Protein AF-0000000069816523 (afdb_homodimer)

Sequence (328 aa):
MASETALVRGKINAQPETFTKSKAETGHSSLFTITHCDVPNHMTTLRSTYSTYQLEPDVKFPKAIVANIVKEVVDGLLHGREYEPEFCRQASRRMTDVLKARVKSLQLKRYKIITQATLSSVSDPNFYSSSRCLWEPALDTCVSYDFCNGSIVATANVFGIYQSMASETALVRGKINAQPETFTKSKAETGHSSLFTITHCDVPNHMTTLRSTYSTYQLEPDVKFPKAIVANIVKEVVDGLLHGREYEPEFCRQASRRMTDVLKARVKSLQLKRYKIITQATLSSVSDPNFYSSSRCLWEPALDTCVSYDFCNGSIVATANVFGIYQS

Foldseek 3Di:
DPPPPPPPPPPPPPDPPPPPPDDCPVPVPPPPPPDDDDDQPCPPPVPPPPPPPPPDDPDADPQVVLLVVLVCLVCVQPPPDADDPVSQVVSQVVSQVSSVVVVVVVVDPQWDKGKGKDKDFPVDDDDDDDDDDDADPVRKDKHKDWDDDNTMTMIMIMIIGGHD/DPPPPPPPPPPPPPDPPPPPPPDCPVPVPPPPPPDDDDDQPCPVPVPPPPPPPPPDDPDADPQVVLLVVLVCLVCVQPPPDADDPVSQVVSQVVSQVSSVVVVVVVVDPQWDKGKGKDKDFPVDDDDDDDDDDDADPVRKDKHKDWDDDNTMTMIMIMIIGGHD

pLDDT: mean 72.96, std 30.43, range [21.56, 98.88]

Solvent-accessible surface area (backbone atoms only — not comparable to full-atom values): 19400 Å² total; per-residue (Å²): 137,83,82,78,78,77,77,78,76,75,75,75,78,72,74,79,74,79,76,74,80,73,81,76,76,72,70,80,67,70,56,67,42,76,51,73,64,46,64,51,71,82,71,72,66,74,73,70,74,71,73,68,81,70,79,66,74,92,69,73,76,62,58,69,62,51,44,50,50,52,46,52,53,52,46,69,72,47,64,94,50,70,67,39,71,70,57,42,47,50,47,18,45,50,51,14,51,49,50,46,51,57,54,55,71,67,64,62,77,52,45,32,38,39,24,32,21,38,32,28,36,51,90,55,67,44,56,26,41,21,33,27,34,41,44,52,70,92,60,30,47,74,45,72,48,78,44,72,52,98,31,30,31,36,42,37,37,38,34,37,42,58,43,106,138,82,81,78,78,77,77,79,75,76,76,78,74,73,73,80,74,77,77,74,81,71,81,73,76,68,70,77,68,70,55,68,42,75,51,70,64,45,64,52,72,82,70,72,66,73,71,70,73,71,72,69,80,70,78,65,73,91,69,73,79,62,57,69,62,51,46,51,50,51,47,52,55,52,47,71,73,44,63,95,52,68,67,39,71,69,57,42,46,50,47,20,47,49,51,14,52,50,51,45,52,58,54,55,72,66,65,61,78,52,47,34,38,40,22,33,22,38,31,28,36,50,89,56,67,45,55,28,41,21,34,27,34,41,44,52,71,92,60,30,48,75,45,72,47,78,44,74,54,96,32,32,31,35,41,37,38,38,35,37,41,59,43,104

InterPro domains:
  IPR005334 Dynein light chain Tctex-1-like [PF03645] (66-159)
  IPR005334 Dynein light chain Tctex-1-like [PTHR21255] (50-162)
  IPR038586 Tctex-1-like superfamily [G3DSA:3.30.1140.40] (65-162)

Secondary structure (DSSP, 8-state):
--------------------------------EEEEEE-----------------S-SS---HHHHHHHHHHHHHHHHTTPPP-HHHHHHHHHHHHHHHHHHHHTTT-TTEEEEEEEEEEESS---EEEEEEEES-TTT-EEEEEEEE-SSEEEEEEEEEEE--/--------------------------------EEEEEE-----------------S-SS---HHHHHHHHHHHHHHHHTTPPP-HHHHHHHHHHHHHHHHHHHHTTT-TTEEEEEEEEEEESS---EEEEEEEES-TTT-EEEEEEEE-SSEEEEEEEEEEE--

Radius of gyration: 25.45 Å; Cα contacts (8 Å, |Δi|>4): 502; chains: 2; bounding box: 84×70×82 Å

Structure (mmCIF, N/CA/C/O backbone):
data_AF-0000000069816523-model_v1
#
loop_
_entity.id
_entity.type
_entity.pdbx_description
1 polymer 'Tctex 1'
#
loop_
_atom_site.group_PDB
_atom_site.id
_atom_site.type_symbol
_atom_site.label_atom_id
_atom_site.label_alt_id
_atom_site.label_comp_id
_atom_site.label_asym_id
_atom_site.label_entity_id
_atom_site.label_seq_id
_atom_site.pdbx_PDB_ins_code
_atom_site.Cartn_x
_atom_site.Cartn_y
_atom_site.Cartn_z
_atom_site.occupancy
_atom_site.B_iso_or_equiv
_atom_site.aut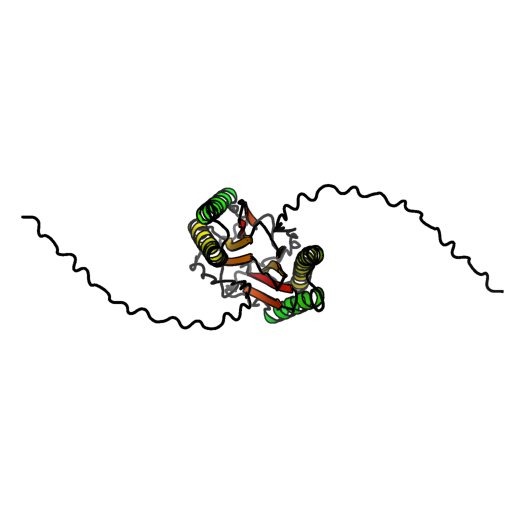h_seq_id
_atom_site.auth_comp_id
_atom_site.auth_asym_id
_atom_site.auth_atom_id
_atom_site.pdbx_PDB_model_num
ATOM 1 N N . MET A 1 1 ? -42.75 -19.609 42.812 1 23.05 1 MET A N 1
ATOM 2 C CA . MET A 1 1 ? -41.906 -19 43.812 1 23.05 1 MET A CA 1
ATOM 3 C C . MET A 1 1 ? -40.5 -18.812 43.312 1 23.05 1 MET A C 1
ATOM 5 O O . MET A 1 1 ? -39.719 -19.766 43.219 1 23.05 1 MET A O 1
ATOM 9 N N . ALA A 1 2 ? -40.344 -17.906 42.219 1 28.97 2 ALA A N 1
ATOM 10 C CA . ALA A 1 2 ? -39.312 -17.656 41.188 1 28.97 2 ALA A CA 1
ATOM 11 C C . ALA A 1 2 ? -38.031 -17.094 41.812 1 28.97 2 ALA A C 1
ATOM 13 O O . ALA A 1 2 ? -38.062 -16.141 42.594 1 28.97 2 ALA A O 1
ATOM 14 N N . SER A 1 3 ? -36.969 -17.953 42.156 1 25.25 3 SER A N 1
ATOM 15 C CA . SER A 1 3 ? -35.719 -17.797 42.906 1 25.25 3 SER A CA 1
ATOM 16 C C . SER A 1 3 ? -34.906 -16.594 42.438 1 25.25 3 SER A C 1
ATOM 18 O O . SER A 1 3 ? -34.656 -16.453 41.219 1 25.25 3 SER A O 1
ATOM 20 N N . GLU A 1 4 ? -34.906 -15.438 43.156 1 24.02 4 GLU A N 1
ATOM 21 C CA . GLU A 1 4 ? -34.344 -14.094 43 1 24.02 4 GLU A CA 1
ATOM 22 C C . GLU A 1 4 ? -32.844 -14.133 43.062 1 24.02 4 GLU A C 1
ATOM 24 O O . GLU A 1 4 ? -32.25 -14.469 44.094 1 24.02 4 GLU A O 1
ATOM 29 N N . THR A 1 5 ? -32.188 -14.773 41.969 1 24.48 5 THR A N 1
ATOM 30 C CA . THR A 1 5 ? -30.734 -14.93 41.938 1 24.48 5 THR A CA 1
ATOM 31 C C . THR A 1 5 ? -30.047 -13.594 42.156 1 24.48 5 THR A C 1
ATOM 33 O O . THR A 1 5 ? -30.25 -12.641 41.406 1 24.48 5 THR A O 1
ATOM 36 N N . ALA A 1 6 ? -29.781 -13.266 43.406 1 23.39 6 ALA A N 1
ATOM 37 C CA . ALA A 1 6 ? -29.109 -12.086 43.969 1 23.39 6 ALA A CA 1
ATOM 38 C C . ALA A 1 6 ? -27.781 -11.828 43.281 1 23.39 6 ALA A C 1
ATOM 40 O O . ALA A 1 6 ? -26.891 -12.688 43.281 1 23.39 6 ALA A O 1
ATOM 41 N N . LEU A 1 7 ? -27.719 -11.062 42.125 1 21.83 7 LEU A N 1
ATOM 42 C CA . LEU A 1 7 ? -26.609 -10.641 41.281 1 21.83 7 LEU A CA 1
ATOM 43 C C . LEU A 1 7 ? -25.578 -9.867 42.094 1 21.83 7 LEU A C 1
ATOM 45 O O . LEU A 1 7 ? -25.891 -8.82 42.656 1 21.83 7 LEU A O 1
ATOM 49 N N . VAL A 1 8 ? -24.797 -10.562 42.875 1 22.12 8 VAL A N 1
ATOM 50 C CA . VAL A 1 8 ? -23.719 -10.031 43.688 1 22.12 8 VAL A CA 1
ATOM 51 C C . VAL A 1 8 ? -22.875 -9.047 42.906 1 22.12 8 VAL A C 1
ATOM 53 O O . VAL A 1 8 ? -22.391 -9.367 41.812 1 22.12 8 VAL A O 1
ATOM 56 N N . ARG A 1 9 ? -23.125 -7.73 43 1 21.59 9 ARG A N 1
ATOM 57 C CA . ARG A 1 9 ? -22.547 -6.48 42.531 1 21.59 9 ARG A CA 1
ATOM 58 C C . ARG A 1 9 ? -21.125 -6.301 43.031 1 21.59 9 ARG A C 1
ATOM 60 O O . ARG A 1 9 ? -20.906 -5.957 44.188 1 21.59 9 ARG A O 1
ATOM 67 N N . GLY A 1 10 ? -20.266 -7.406 42.875 1 21.73 10 GLY A N 1
ATOM 68 C CA . GLY A 1 10 ? -18.922 -7.23 43.406 1 21.73 10 GLY A CA 1
ATOM 69 C C . GLY A 1 10 ? -18.281 -5.922 43 1 21.73 10 GLY A C 1
ATOM 70 O O . GLY A 1 10 ? -18.328 -5.551 41.812 1 21.73 10 GLY A O 1
ATOM 71 N N . LYS A 1 11 ? -18.328 -4.961 43.875 1 23.55 11 LYS A N 1
ATOM 72 C CA . LYS A 1 11 ? -17.75 -3.621 43.781 1 23.55 11 LYS A CA 1
ATOM 73 C C . LYS A 1 11 ? -16.25 -3.682 43.5 1 23.55 11 LYS A C 1
ATOM 75 O O . LYS A 1 11 ? -15.484 -4.227 44.312 1 23.55 11 LYS A O 1
ATOM 80 N N . ILE A 1 12 ? -15.828 -4.117 42.312 1 22.88 12 ILE A N 1
ATOM 81 C CA . ILE A 1 12 ? -14.398 -4.156 42.031 1 22.88 12 ILE A CA 1
ATOM 82 C C . ILE A 1 12 ? -13.781 -2.791 42.312 1 22.88 12 ILE A C 1
ATOM 84 O O . ILE A 1 12 ? -14.18 -1.784 41.719 1 22.88 12 ILE A O 1
ATOM 88 N N . ASN A 1 13 ? -13.406 -2.529 43.531 1 22.58 13 ASN A N 1
ATOM 89 C CA . ASN A 1 13 ? -12.672 -1.346 43.969 1 22.58 13 ASN A CA 1
ATOM 90 C C . ASN A 1 13 ? -11.406 -1.125 43.125 1 22.58 13 ASN A C 1
ATOM 92 O O . ASN A 1 13 ? -10.391 -1.771 43.375 1 22.58 13 ASN A O 1
ATOM 96 N N . ALA A 1 14 ? -11.438 -1.184 41.906 1 24.55 14 ALA A N 1
ATOM 97 C CA . ALA A 1 14 ? -10.188 -0.978 41.156 1 24.55 14 ALA A CA 1
ATOM 98 C C . ALA A 1 14 ? -9.547 0.356 41.531 1 24.55 14 ALA A C 1
ATOM 100 O O . ALA A 1 14 ? -10.203 1.399 41.5 1 24.55 14 ALA A O 1
ATOM 101 N N . GLN A 1 15 ? -8.68 0.318 42.406 1 23.31 15 GLN A N 1
ATOM 102 C CA . GLN A 1 15 ? -7.871 1.468 42.812 1 23.31 15 GLN A CA 1
ATOM 103 C C . GLN A 1 15 ? -7.305 2.189 41.594 1 23.31 15 GLN A C 1
ATOM 105 O O . GLN A 1 15 ? -6.934 1.552 40.594 1 23.31 15 GLN A O 1
ATOM 110 N N . PRO A 1 16 ? -7.512 3.504 41.438 1 24.94 16 PRO A N 1
ATOM 111 C CA . PRO A 1 16 ? -7.145 4.395 40.344 1 24.94 16 PRO A CA 1
ATOM 112 C C . PRO A 1 16 ? -5.633 4.492 40.125 1 24.94 16 PRO A C 1
ATOM 114 O O . PRO A 1 16 ? -4.902 4.852 41.062 1 24.94 16 PRO A O 1
ATOM 117 N N . GLU A 1 17 ? -5.008 3.42 39.625 1 25.03 17 GLU A N 1
ATOM 118 C CA . GLU A 1 17 ? -3.572 3.576 39.406 1 25.03 17 GLU A CA 1
ATOM 119 C C . GLU A 1 17 ? -3.252 4.922 38.75 1 25.03 17 GLU A C 1
ATOM 121 O O . GLU A 1 17 ? -3.951 5.359 37.844 1 25.03 17 GLU A O 1
ATOM 126 N N . THR A 1 18 ? -2.713 5.844 39.438 1 22.77 18 THR A N 1
ATOM 127 C CA . THR A 1 18 ? -2.184 7.156 39.094 1 22.77 18 THR A CA 1
ATOM 128 C C . THR A 1 18 ? -1.246 7.059 37.906 1 22.77 18 THR A C 1
ATOM 130 O O . THR A 1 18 ? -0.241 6.344 37.938 1 22.77 18 THR A O 1
ATOM 133 N N . PHE A 1 19 ? -1.731 6.98 36.688 1 21.98 19 PHE A N 1
ATOM 134 C CA . PHE A 1 19 ? -0.975 7.055 35.438 1 21.98 19 PHE A CA 1
ATOM 135 C C . PHE A 1 19 ? -0.094 8.297 35.406 1 21.98 19 PHE A C 1
ATOM 137 O O . PHE A 1 19 ? -0.594 9.422 35.5 1 21.98 19 PHE A O 1
ATOM 144 N N . THR A 1 20 ? 1.062 8.273 36.031 1 23.53 20 THR A N 1
ATOM 145 C CA . THR A 1 20 ? 2.053 9.344 35.969 1 23.53 20 THR A CA 1
ATOM 146 C C . THR A 1 20 ? 2.287 9.773 34.531 1 23.53 20 THR A C 1
ATOM 148 O O . THR A 1 20 ? 2.199 8.961 33.594 1 23.53 20 THR A O 1
ATOM 151 N N . LYS A 1 21 ? 2.178 11.062 34.156 1 25.61 21 LYS A N 1
ATOM 152 C CA . LYS A 1 21 ? 2.297 11.938 33 1 25.61 21 LYS A CA 1
ATOM 153 C C . LYS A 1 21 ? 3.645 11.742 32.312 1 25.61 21 LYS A C 1
ATOM 155 O O . LYS A 1 21 ? 4.672 12.219 32.812 1 25.61 21 LYS A O 1
ATOM 160 N N . SER A 1 22 ? 4.059 10.531 31.938 1 25.17 22 SER A N 1
ATOM 161 C CA . SER A 1 22 ? 5.332 10.602 31.234 1 25.17 22 SER A CA 1
ATOM 162 C C . SER A 1 22 ? 5.281 11.633 30.109 1 25.17 22 SER A C 1
ATOM 164 O O . SER A 1 22 ? 4.238 11.828 29.484 1 25.17 22 SER A O 1
ATOM 166 N N . LYS A 1 23 ? 6.156 12.641 30 1 28.91 23 LYS A N 1
ATOM 167 C CA . LYS A 1 23 ? 6.465 13.68 29.016 1 28.91 23 LYS A CA 1
ATOM 168 C C . LYS A 1 23 ? 6.41 13.133 27.594 1 28.91 23 LYS A C 1
ATOM 170 O O . LYS A 1 23 ? 7.059 12.133 27.281 1 28.91 23 LYS A O 1
ATOM 175 N N . ALA A 1 24 ? 5.352 13.453 26.812 1 29.38 24 ALA A N 1
ATOM 176 C CA . ALA A 1 24 ? 4.965 13.211 25.422 1 29.38 24 ALA A CA 1
ATOM 177 C C . ALA A 1 24 ? 6.109 13.547 24.469 1 29.38 24 ALA A C 1
ATOM 179 O O . ALA A 1 24 ? 6.434 14.719 24.266 1 29.38 24 ALA A O 1
ATOM 180 N N . GLU A 1 25 ? 7.262 12.961 24.594 1 30.98 25 GLU A N 1
ATOM 181 C CA . GLU A 1 25 ? 8.102 13.156 23.406 1 30.98 25 GLU A CA 1
ATOM 182 C C . GLU A 1 25 ? 7.324 12.867 22.125 1 30.98 25 GLU A C 1
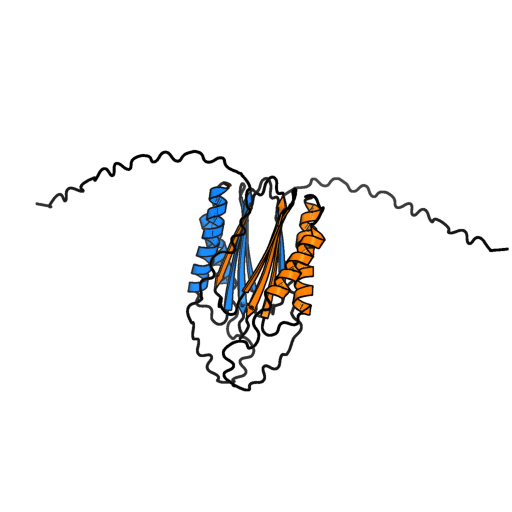ATOM 184 O O . GLU A 1 25 ? 6.789 11.773 21.953 1 30.98 25 GLU A O 1
ATOM 189 N N . THR A 1 26 ? 6.484 13.773 21.656 1 31.25 26 THR A N 1
ATOM 190 C CA . THR A 1 26 ? 5.543 13.922 20.547 1 31.25 26 THR A CA 1
ATOM 191 C C . THR A 1 26 ? 6.133 13.367 19.25 1 31.25 26 THR A C 1
ATOM 193 O O . THR A 1 26 ? 6.621 14.125 18.406 1 31.25 26 THR A O 1
ATOM 196 N N . GLY A 1 27 ? 7.305 12.797 19.281 1 30.39 27 GLY A N 1
ATOM 197 C CA . GLY A 1 27 ? 7.684 12.398 17.922 1 30.39 27 GLY A CA 1
ATOM 198 C C . GLY A 1 27 ? 6.629 11.562 17.234 1 30.39 27 GLY A C 1
ATOM 199 O O . GLY A 1 27 ? 6.254 10.492 17.719 1 30.39 27 GLY A O 1
ATOM 200 N N . HIS A 1 28 ? 5.551 12.203 16.656 1 32.56 28 HIS A N 1
ATOM 201 C CA . HIS A 1 28 ? 4.484 11.57 15.891 1 32.56 28 HIS A CA 1
ATOM 202 C C . HIS A 1 28 ? 5.047 10.539 14.914 1 32.56 28 HIS A C 1
ATOM 204 O O . HIS A 1 28 ? 5.73 10.898 13.953 1 32.56 28 HIS A O 1
ATOM 210 N N . SER A 1 29 ? 5.656 9.523 15.32 1 31.94 29 SER A N 1
ATOM 211 C CA . SER A 1 29 ? 6.062 8.383 14.5 1 31.94 29 SER A CA 1
ATOM 212 C C . SER A 1 29 ? 4.926 7.926 13.594 1 31.94 29 SER A C 1
ATOM 214 O O . SER A 1 29 ? 3.861 7.531 14.078 1 31.94 29 SER A O 1
ATOM 216 N N . SER A 1 30 ? 4.688 8.617 12.516 1 39.03 30 SER A N 1
ATOM 217 C CA . SER A 1 30 ? 3.809 8.109 11.469 1 39.03 30 SER A CA 1
ATOM 218 C C . SER A 1 30 ? 4.07 6.633 11.203 1 39.03 30 SER A C 1
ATOM 220 O O . SER A 1 30 ? 5.121 6.27 10.664 1 39.03 30 SER A O 1
ATOM 222 N N . LEU A 1 31 ? 3.783 5.855 12.23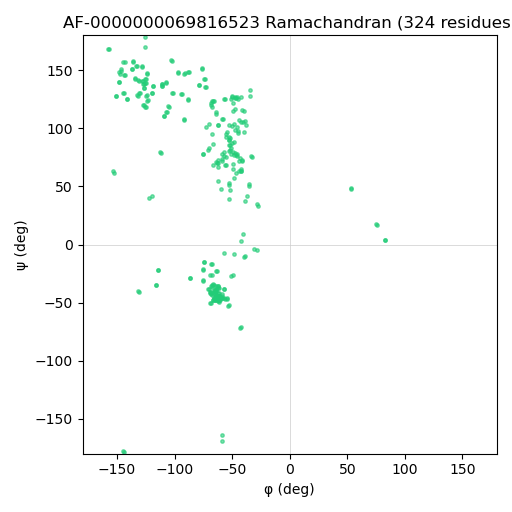4 1 37.88 31 LEU A N 1
ATOM 223 C CA . LEU A 1 31 ? 4.074 4.426 12.25 1 37.88 31 LEU A CA 1
ATOM 224 C C . LEU A 1 31 ? 3.375 3.715 11.094 1 37.88 31 LEU A C 1
ATOM 226 O O . LEU A 1 31 ? 2.145 3.715 11.016 1 37.88 31 LEU A O 1
ATOM 230 N N . PHE A 1 32 ? 3.846 3.932 9.961 1 44.84 32 PHE A N 1
ATOM 231 C CA . PHE A 1 32 ? 3.443 2.953 8.953 1 44.84 32 PHE A CA 1
ATOM 232 C C . PHE A 1 32 ? 3.572 1.536 9.5 1 44.84 32 PHE A C 1
ATOM 234 O O . PHE A 1 32 ? 4.656 1.1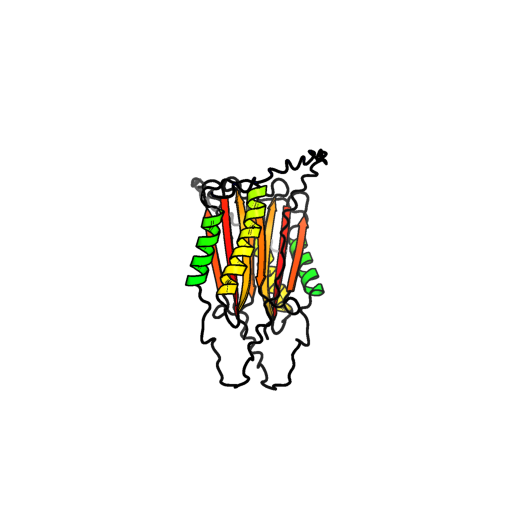17 9.906 1 44.84 32 PHE A O 1
ATOM 241 N N . THR A 1 33 ? 2.609 1.131 10.375 1 39.59 33 THR A N 1
ATOM 242 C CA . THR A 1 33 ? 2.684 -0.24 10.875 1 39.59 33 THR A CA 1
ATOM 243 C C . THR A 1 33 ? 2.326 -1.232 9.773 1 39.59 33 THR A C 1
ATOM 245 O O . THR A 1 33 ? 1.212 -1.208 9.242 1 39.59 33 THR A O 1
ATOM 248 N N . ILE A 1 34 ? 3.229 -1.479 9.023 1 41.44 34 ILE A N 1
ATOM 249 C CA . ILE A 1 34 ? 2.967 -2.652 8.195 1 41.44 34 ILE A CA 1
ATOM 250 C C . ILE A 1 34 ? 2.688 -3.861 9.086 1 41.44 34 ILE A C 1
ATOM 252 O O . ILE A 1 34 ? 3.561 -4.305 9.828 1 41.44 34 ILE A O 1
ATOM 256 N N . THR A 1 35 ? 1.487 -3.951 9.602 1 40.59 35 THR A N 1
ATOM 257 C CA . THR A 1 35 ? 1.077 -4.977 10.555 1 40.59 35 THR A CA 1
ATOM 258 C C . THR A 1 35 ? 1.253 -6.371 9.953 1 40.59 35 THR A C 1
ATOM 260 O O . THR A 1 35 ? 1.396 -6.516 8.742 1 40.59 35 THR A O 1
ATOM 263 N N . HIS A 1 36 ? 0.634 -7.391 10.766 1 39.06 36 HIS A N 1
ATOM 264 C CA . HIS A 1 36 ? 0.724 -8.836 10.93 1 39.06 36 HIS A CA 1
ATOM 265 C C . HIS A 1 36 ? 0.15 -9.57 9.727 1 39.06 36 HIS A C 1
ATOM 267 O O . HIS A 1 36 ? -0.963 -9.273 9.281 1 39.06 36 HIS A O 1
ATOM 273 N N . CYS A 1 37 ? 1.073 -10.047 8.961 1 42.34 37 CYS A N 1
ATOM 274 C CA . CYS A 1 37 ? 0.693 -10.961 7.895 1 42.34 37 CYS A CA 1
ATOM 275 C C . CYS A 1 37 ? 0.066 -12.227 8.469 1 42.34 37 CYS A C 1
ATOM 277 O O . CYS A 1 37 ? 0.626 -12.852 9.375 1 42.34 37 CYS A O 1
ATOM 279 N N . ASP A 1 38 ? -1.183 -12.391 8.438 1 43.66 38 ASP A N 1
ATOM 280 C CA . ASP A 1 38 ? -1.748 -13.695 8.758 1 43.66 38 ASP A CA 1
ATOM 281 C C . ASP A 1 38 ? -1.386 -14.727 7.688 1 43.66 38 ASP A C 1
ATOM 283 O O . ASP A 1 38 ? -1.386 -14.422 6.496 1 43.66 38 ASP A O 1
ATOM 287 N N . VAL A 1 39 ? -0.745 -15.797 8.203 1 42.97 39 VAL A N 1
ATOM 288 C CA . VAL A 1 39 ? -0.483 -16.922 7.309 1 42.97 39 VAL A CA 1
ATOM 289 C C . VAL A 1 39 ? -1.799 -17.453 6.742 1 42.97 39 VAL A C 1
ATOM 291 O O . VAL A 1 39 ? -2.74 -17.719 7.492 1 42.97 39 VAL A O 1
ATOM 294 N N . PRO A 1 40 ? -1.983 -17.188 5.508 1 41.75 40 PRO A N 1
ATOM 295 C CA . PRO A 1 40 ? -3.18 -17.859 5 1 41.75 40 PRO A CA 1
ATOM 296 C C . PRO A 1 40 ? -3.256 -19.328 5.426 1 41.75 40 PRO A C 1
ATOM 298 O O . PRO A 1 40 ? -2.223 -19.953 5.664 1 41.75 40 PRO A O 1
ATOM 301 N N . ASN A 1 41 ? -4.242 -19.844 6 1 35.84 41 ASN A N 1
ATOM 302 C CA . ASN A 1 41 ? -4.426 -21.281 6.148 1 35.84 41 ASN A CA 1
ATOM 303 C C . ASN A 1 41 ? -3.889 -22.031 4.938 1 35.84 41 ASN A C 1
ATOM 305 O O . ASN A 1 41 ? -3.852 -21.5 3.83 1 35.84 41 ASN A O 1
ATOM 309 N N . HIS A 1 42 ? -3.105 -23.109 5.152 1 37 42 HIS A N 1
ATOM 310 C CA . HIS A 1 42 ? -2.682 -24.078 4.145 1 37 42 HIS A CA 1
ATOM 311 C C . HIS A 1 42 ? -3.783 -24.312 3.117 1 37 42 HIS A C 1
ATOM 313 O O . HIS A 1 42 ? -4.73 -25.062 3.383 1 37 42 HIS A O 1
ATOM 319 N N . MET A 1 43 ? -4.305 -23.422 2.555 1 35.12 43 MET A N 1
ATOM 320 C CA . MET A 1 43 ? -5.113 -23.906 1.436 1 35.12 43 MET A CA 1
ATOM 321 C C . MET A 1 43 ? -4.328 -24.875 0.57 1 35.12 43 MET A C 1
ATOM 323 O O . MET A 1 43 ? -3.381 -24.484 -0.113 1 35.12 43 MET A O 1
ATOM 327 N N . THR A 1 44 ? -3.98 -25.953 1.054 1 33.78 44 THR A N 1
ATOM 328 C CA . THR A 1 44 ? -3.576 -27.094 0.238 1 33.78 44 THR A CA 1
ATOM 329 C C . THR A 1 44 ? -4.453 -27.203 -1.007 1 33.78 44 THR A C 1
ATOM 331 O O . THR A 1 44 ? -5.555 -27.766 -0.951 1 33.78 44 THR A O 1
ATOM 334 N N . THR A 1 45 ? -4.832 -26.172 -1.585 1 34.72 45 THR A N 1
ATOM 335 C CA . THR A 1 45 ? -5.43 -26.578 -2.854 1 34.72 45 THR A CA 1
ATOM 336 C C . THR A 1 45 ? -4.48 -27.484 -3.625 1 34.72 45 THR A C 1
ATOM 338 O O . THR A 1 45 ? -3.35 -27.109 -3.932 1 34.72 45 TH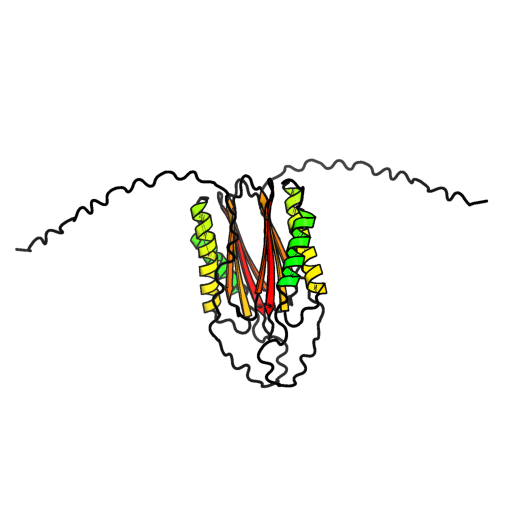R A O 1
ATOM 341 N N . LEU A 1 46 ? -4.566 -28.766 -3.467 1 32.34 46 LEU A N 1
ATOM 342 C CA . LEU A 1 46 ? -4.027 -29.766 -4.379 1 32.34 46 LEU A CA 1
ATOM 343 C C . LEU A 1 46 ? -4.086 -29.281 -5.82 1 32.34 46 LEU A C 1
ATOM 345 O O . LEU A 1 46 ? -5.164 -29 -6.344 1 32.34 46 LEU A O 1
ATOM 349 N N . ARG A 1 47 ? -3.188 -28.391 -6.117 1 35.56 47 ARG A N 1
ATOM 350 C CA . ARG A 1 47 ? -3.055 -28.219 -7.559 1 35.56 47 ARG A CA 1
ATOM 351 C C . ARG A 1 47 ? -3.107 -29.562 -8.281 1 35.56 47 ARG A C 1
ATOM 353 O O . ARG A 1 47 ? -2.232 -30.406 -8.094 1 35.56 47 ARG A O 1
ATOM 360 N N . SER A 1 48 ? -4.25 -30.203 -8.375 1 33.91 48 SER A N 1
ATOM 361 C CA . SER A 1 48 ? -4.301 -31.328 -9.289 1 33.91 48 SER A CA 1
ATOM 362 C C . SER A 1 48 ? -3.496 -31.062 -10.555 1 33.91 48 SER A C 1
ATOM 364 O O . SER A 1 48 ? -3.582 -29.969 -11.125 1 33.91 48 SER A O 1
ATOM 366 N N . THR A 1 49 ? -2.348 -31.594 -10.711 1 34.62 49 THR A N 1
ATOM 367 C CA . THR A 1 49 ? -1.429 -31.688 -11.836 1 34.62 49 THR A CA 1
ATOM 368 C C . THR A 1 49 ? -2.191 -31.906 -13.141 1 34.62 49 THR A C 1
ATOM 370 O O . THR A 1 49 ? -1.618 -32.375 -14.133 1 34.62 49 THR A O 1
ATOM 373 N N . TYR A 1 50 ? -3.527 -32.188 -13.195 1 34.12 50 TYR A N 1
ATOM 374 C CA . TYR A 1 50 ? -3.914 -32.438 -14.586 1 34.12 50 TYR A CA 1
ATOM 375 C C . TYR A 1 50 ? -3.504 -31.25 -15.469 1 34.12 50 TYR A C 1
ATOM 377 O O . TYR A 1 50 ? -3.779 -30.094 -15.148 1 34.12 50 TYR A O 1
ATOM 385 N N . SER A 1 51 ? -2.373 -31.281 -16.156 1 35.78 51 SER A N 1
ATOM 386 C CA . SER A 1 51 ? -1.79 -30.438 -17.203 1 35.78 51 SER A CA 1
ATOM 387 C C . SER A 1 51 ? -2.871 -29.812 -18.078 1 35.78 51 SER A C 1
ATOM 389 O O . SER A 1 51 ? -2.605 -29.422 -19.219 1 35.78 51 SER A O 1
ATOM 391 N N . THR A 1 52 ? -4.18 -30.125 -17.875 1 38 52 THR A N 1
ATOM 392 C CA . THR A 1 52 ? -4.941 -29.375 -18.859 1 38 52 THR A CA 1
ATOM 393 C C . THR A 1 52 ? -4.527 -27.906 -18.875 1 38 52 THR A C 1
ATOM 395 O O . THR A 1 52 ? -4.215 -27.344 -17.812 1 38 52 THR A O 1
ATOM 398 N N . TYR A 1 53 ? -3.936 -27.391 -19.969 1 37.22 53 TYR A N 1
ATOM 399 C CA . TYR A 1 53 ? -3.658 -26 -20.344 1 37.22 53 TYR A CA 1
ATOM 400 C C . TYR A 1 53 ? -4.66 -25.047 -19.703 1 37.22 53 TYR A C 1
ATOM 402 O O . TYR A 1 53 ? -5.742 -24.812 -20.25 1 37.22 53 TYR A O 1
ATOM 410 N N . GLN A 1 54 ? -5.172 -25.219 -18.594 1 42.03 54 GLN A N 1
ATOM 411 C CA . GLN A 1 54 ? -6.059 -24.156 -18.141 1 42.03 54 GLN A CA 1
ATOM 412 C C . GLN A 1 54 ? -5.301 -22.828 -17.984 1 42.03 54 GLN A C 1
ATOM 414 O O . GLN A 1 54 ? -4.539 -22.656 -17.031 1 42.03 54 GLN A O 1
ATOM 419 N N . LEU A 1 55 ? -4.812 -22.219 -19.094 1 46.56 55 LEU A N 1
ATOM 420 C CA . LEU A 1 55 ? -4.082 -20.969 -19.219 1 46.56 55 LEU A CA 1
ATOM 421 C C . LEU A 1 55 ? -4.684 -19.891 -18.328 1 46.56 55 LEU A C 1
ATOM 423 O O . LEU A 1 55 ? -3.957 -19.203 -17.609 1 46.56 55 LEU A O 1
ATOM 427 N N . GLU A 1 56 ? -5.938 -19.406 -18.734 1 52.34 56 GLU A N 1
ATOM 428 C CA . GLU A 1 56 ? -6.555 -18.25 -18.094 1 52.34 56 GLU A CA 1
ATOM 429 C C . GLU A 1 56 ? -7.398 -18.656 -16.891 1 52.34 56 GLU A C 1
ATOM 431 O O . GLU A 1 56 ? -7.977 -19.75 -16.875 1 52.34 56 GLU A O 1
ATOM 436 N N . PRO A 1 57 ? -7.098 -18.062 -15.719 1 56.19 57 PRO A N 1
ATOM 437 C CA . PRO A 1 57 ? -7.953 -18.359 -14.57 1 56.19 57 PRO A CA 1
ATOM 438 C C . PRO A 1 57 ? -9.438 -18.438 -14.938 1 56.19 57 PRO A C 1
ATOM 440 O O . PRO A 1 57 ? -9.906 -17.656 -15.766 1 56.19 57 PRO A O 1
ATOM 443 N N . ASP A 1 58 ? -10.156 -19.562 -14.844 1 61.09 58 ASP A N 1
ATOM 444 C CA . ASP A 1 58 ? -11.594 -19.688 -15.047 1 61.09 58 ASP A CA 1
ATOM 445 C C . ASP A 1 58 ? -12.359 -18.641 -14.25 1 61.09 58 ASP A C 1
ATOM 447 O O . ASP A 1 58 ? -13.414 -18.172 -14.68 1 61.09 58 ASP A O 1
ATOM 451 N N . VAL A 1 59 ? -11.766 -18.141 -13.102 1 68.75 59 VAL A N 1
ATOM 452 C CA . VAL A 1 59 ? -12.516 -17.172 -12.328 1 68.75 59 VAL A CA 1
ATOM 453 C C . VAL A 1 59 ? -11.664 -15.93 -12.086 1 68.75 59 VAL A C 1
ATOM 455 O O . VAL A 1 59 ? -10.531 -16.031 -11.609 1 68.75 59 VAL A O 1
ATOM 458 N N . LYS A 1 60 ? -12.195 -14.82 -12.578 1 86.38 60 LYS A N 1
ATOM 459 C CA . LYS A 1 60 ? -11.578 -13.508 -12.406 1 86.38 60 LYS A CA 1
ATOM 460 C C . LYS A 1 60 ? -11.812 -12.977 -10.992 1 86.38 60 LYS A C 1
ATOM 462 O O . LYS A 1 60 ? -12.742 -13.406 -10.305 1 86.38 60 LYS A O 1
ATOM 467 N N . PHE A 1 61 ? -10.945 -12.188 -10.531 1 94.94 61 PHE A N 1
ATOM 468 C CA . PHE A 1 61 ? -11.109 -11.523 -9.242 1 94.94 61 PHE A CA 1
ATOM 469 C C . PHE A 1 61 ? -12.477 -10.852 -9.148 1 94.94 61 PHE A C 1
ATOM 471 O O . PHE A 1 61 ? -12.891 -10.148 -10.07 1 94.94 61 PHE A O 1
ATOM 478 N N . PRO A 1 62 ? -13.25 -11.102 -8.133 1 96.94 62 PRO A N 1
ATOM 479 C CA . PRO A 1 62 ? -14.594 -10.523 -8.016 1 96.94 62 PRO A CA 1
ATOM 480 C C . PRO A 1 62 ? -14.578 -9.055 -7.617 1 96.94 62 PRO A C 1
ATOM 482 O O . PRO A 1 62 ? -14.961 -8.703 -6.5 1 96.94 62 PRO A O 1
ATOM 485 N N . LYS A 1 63 ? -14.312 -8.227 -8.508 1 97.25 63 LYS A N 1
ATOM 486 C CA . LYS A 1 63 ? -14.086 -6.801 -8.273 1 97.25 63 LYS A CA 1
ATOM 487 C C . LYS A 1 63 ? -15.32 -6.137 -7.668 1 97.25 63 LYS A C 1
ATOM 489 O O . LYS A 1 63 ? -15.211 -5.344 -6.73 1 97.25 63 LYS A O 1
ATOM 494 N N . ALA A 1 64 ? -16.453 -6.43 -8.219 1 97.44 64 ALA A N 1
ATOM 495 C CA . ALA A 1 64 ? -17.672 -5.777 -7.777 1 97.44 64 ALA A CA 1
ATOM 496 C C . ALA A 1 64 ? -17.984 -6.133 -6.328 1 97.44 64 ALA A C 1
ATOM 498 O O . ALA A 1 64 ? -18.375 -5.262 -5.539 1 97.44 64 ALA A O 1
ATOM 499 N N . ILE A 1 65 ? -17.844 -7.359 -5.996 1 98.31 65 ILE A N 1
ATOM 500 C CA . ILE A 1 65 ? -18.109 -7.812 -4.637 1 98.31 65 ILE A CA 1
ATOM 501 C C . ILE A 1 65 ? -17.125 -7.16 -3.672 1 98.31 65 ILE A C 1
ATOM 503 O O . ILE A 1 65 ? -17.531 -6.641 -2.625 1 98.31 65 ILE A O 1
ATOM 507 N N . VAL A 1 66 ? -15.867 -7.184 -4.016 1 98.62 66 VAL A N 1
ATOM 508 C CA . VAL A 1 66 ? -14.836 -6.609 -3.154 1 98.62 66 VAL A CA 1
ATOM 509 C C . VAL A 1 66 ? -15.047 -5.102 -3.029 1 98.62 66 VAL A C 1
ATOM 511 O O . VAL A 1 66 ? -14.875 -4.531 -1.951 1 98.62 66 VAL A O 1
ATOM 514 N N . ALA A 1 67 ? -15.5 -4.492 -4.125 1 98.69 67 ALA A N 1
ATOM 515 C CA . ALA A 1 67 ? -15.789 -3.062 -4.074 1 98.69 67 ALA A CA 1
ATOM 516 C C . ALA A 1 67 ? -16.891 -2.762 -3.061 1 98.69 67 ALA A C 1
ATOM 518 O O . ALA A 1 67 ? -16.797 -1.789 -2.309 1 98.69 67 ALA A O 1
ATOM 519 N N . ASN A 1 68 ? -17.859 -3.553 -3.049 1 98.81 68 ASN A N 1
ATOM 520 C CA . ASN A 1 68 ? -18.938 -3.379 -2.074 1 98.81 68 ASN A CA 1
ATOM 521 C C . ASN A 1 68 ? -18.438 -3.594 -0.648 1 98.81 68 ASN A C 1
ATOM 523 O O . ASN A 1 68 ? -18.828 -2.867 0.267 1 98.81 68 ASN A O 1
ATOM 527 N N . ILE A 1 69 ? -17.594 -4.57 -0.487 1 98.88 69 ILE A N 1
ATOM 528 C CA . ILE A 1 69 ? -17.031 -4.844 0.827 1 98.88 69 ILE A CA 1
ATOM 529 C C . ILE A 1 69 ? -16.234 -3.629 1.304 1 98.88 69 ILE A C 1
ATOM 531 O O . ILE A 1 69 ? -16.406 -3.164 2.432 1 98.88 69 ILE A O 1
ATOM 535 N N . VAL A 1 70 ? -15.383 -3.082 0.467 1 98.88 70 VAL A N 1
ATOM 536 C CA . VAL A 1 70 ? -14.531 -1.963 0.847 1 98.88 70 VAL A CA 1
ATOM 537 C C . VAL A 1 70 ? -15.391 -0.756 1.216 1 98.88 70 VAL A C 1
ATOM 539 O O . VAL A 1 70 ? -15.18 -0.132 2.258 1 98.88 70 VAL A O 1
ATOM 542 N N . LYS A 1 71 ? -16.375 -0.496 0.423 1 98.75 71 LYS A N 1
ATOM 543 C CA . LYS A 1 71 ? -17.266 0.633 0.671 1 98.75 71 LYS A CA 1
ATOM 544 C C . LYS A 1 71 ? -17.984 0.481 2.006 1 98.75 71 LYS A C 1
ATOM 546 O O . LYS A 1 71 ? -18.047 1.425 2.797 1 98.75 71 LYS A O 1
ATOM 551 N N . GLU A 1 72 ? -18.516 -0.681 2.225 1 98.81 72 GLU A N 1
ATOM 552 C CA . GLU A 1 72 ? -19.266 -0.941 3.453 1 98.81 72 GLU A CA 1
ATOM 553 C C . GLU A 1 72 ? -18.375 -0.78 4.68 1 98.81 72 GLU A C 1
ATOM 555 O O . GLU A 1 72 ? -18.781 -0.189 5.684 1 98.81 72 GLU A O 1
ATOM 560 N N . VAL A 1 73 ? -17.188 -1.304 4.621 1 98.88 73 VAL A N 1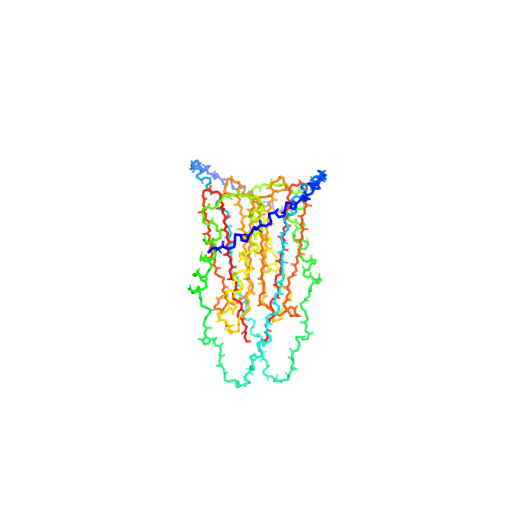
ATOM 561 C CA . VAL A 1 73 ? -16.266 -1.258 5.754 1 98.88 73 VAL A CA 1
ATOM 562 C C . VAL A 1 73 ? -15.859 0.187 6.031 1 98.88 73 VAL A C 1
ATOM 564 O O . VAL A 1 73 ? -15.906 0.642 7.176 1 98.88 73 VAL A O 1
ATOM 567 N N . VAL A 1 74 ? -15.508 0.927 5 1 98.81 74 VAL A N 1
ATOM 568 C CA . VAL A 1 74 ? -15.047 2.303 5.152 1 98.81 74 VAL A CA 1
ATOM 569 C C . VAL A 1 74 ? -16.188 3.178 5.66 1 98.81 74 VAL A C 1
ATOM 571 O O . VAL A 1 74 ? -16.047 3.896 6.652 1 98.81 74 VAL A O 1
ATOM 574 N N . ASP A 1 75 ? -17.344 3.07 5.059 1 98.56 75 ASP A N 1
ATOM 575 C CA . ASP A 1 75 ? -18.484 3.877 5.473 1 98.56 75 ASP A CA 1
ATOM 576 C C . ASP A 1 75 ? -18.906 3.533 6.895 1 98.56 75 ASP A C 1
ATOM 578 O O . ASP A 1 75 ? -19.25 4.422 7.68 1 98.56 75 ASP A O 1
ATOM 582 N N . GLY A 1 76 ? -18.875 2.303 7.172 1 98.5 76 GLY A N 1
ATOM 583 C CA . GLY A 1 76 ? -19.281 1.858 8.492 1 98.5 76 GLY A CA 1
ATOM 584 C C . GLY A 1 76 ? -18.406 2.408 9.602 1 98.5 76 GLY A C 1
ATOM 585 O O . GLY A 1 76 ? -18.891 2.723 10.695 1 98.5 76 GLY A O 1
ATOM 586 N N . LEU A 1 77 ? -17.156 2.537 9.352 1 98.44 77 LEU A N 1
ATOM 587 C CA . LEU A 1 77 ? -16.203 2.969 10.383 1 98.44 77 LEU A CA 1
ATOM 588 C C . LEU A 1 77 ? -16.141 4.492 10.445 1 98.44 77 LEU A C 1
ATOM 590 O O . LEU A 1 77 ? -15.922 5.059 11.523 1 98.44 77 LEU A O 1
ATOM 594 N N . LEU A 1 78 ? -16.391 5.207 9.328 1 98.31 78 LEU A N 1
ATOM 595 C CA . LEU A 1 78 ? -15.984 6.609 9.289 1 98.31 78 LEU A CA 1
ATOM 596 C C . LEU A 1 78 ? -17.203 7.523 9.203 1 98.31 78 LEU A C 1
ATOM 598 O O . LEU A 1 78 ? -17.109 8.719 9.477 1 98.31 78 LEU A O 1
ATOM 602 N N . HIS A 1 79 ? -18.359 7 8.734 1 96.62 79 HIS A N 1
ATOM 603 C CA . HIS A 1 79 ? -19.531 7.852 8.57 1 96.62 79 HIS A CA 1
ATOM 604 C C . HIS A 1 79 ? -19.922 8.523 9.883 1 96.62 79 HIS A C 1
ATOM 606 O O . HIS A 1 79 ? -20.016 7.859 10.922 1 96.62 79 HIS A O 1
ATOM 612 N N . GLY A 1 80 ? -20.031 9.852 9.898 1 95.88 80 GLY A N 1
ATOM 613 C CA . GLY A 1 80 ? -20.453 10.609 11.062 1 95.88 80 GLY A CA 1
ATOM 614 C C . GLY A 1 80 ? -19.344 10.875 12.055 1 95.88 80 GLY A C 1
ATOM 615 O O . GLY A 1 80 ? -19.578 11.406 13.141 1 95.88 80 GLY A O 1
ATOM 616 N N . ARG A 1 81 ? -18.141 10.438 11.648 1 97.06 81 ARG A N 1
ATOM 617 C CA . ARG A 1 81 ? -17.016 10.609 12.562 1 97.06 81 ARG A CA 1
ATOM 618 C C . ARG A 1 81 ? -16.219 11.867 12.219 1 97.06 81 ARG A C 1
ATOM 620 O O . ARG A 1 81 ? -16.172 12.281 11.055 1 97.06 81 ARG A O 1
ATOM 627 N N . GLU A 1 82 ? -15.688 12.438 13.281 1 96.69 82 GLU A N 1
ATOM 628 C CA . GLU A 1 82 ? -14.773 13.562 13.102 1 96.69 82 GLU A CA 1
ATOM 629 C C . GLU A 1 82 ? -13.32 13.125 13.273 1 96.69 82 GLU A C 1
ATOM 631 O O . GLU A 1 82 ? -13.031 12.172 13.992 1 96.69 82 GLU A O 1
ATOM 636 N N . TYR A 1 83 ? -12.547 13.961 12.68 1 95.25 83 TYR A N 1
ATOM 637 C CA . TYR A 1 83 ? -11.125 13.648 12.781 1 95.25 83 TYR A CA 1
ATOM 638 C C . TYR A 1 83 ? -10.641 13.766 14.219 1 95.25 83 TYR A C 1
ATOM 640 O O . TYR A 1 83 ? -10.82 14.805 14.859 1 95.25 83 TYR A O 1
ATOM 648 N N . GLU A 1 84 ? -10.148 12.781 14.625 1 95.12 84 GLU A N 1
ATOM 649 C CA . GLU A 1 84 ? -9.398 12.656 15.867 1 95.12 84 GLU A CA 1
ATOM 650 C C . GLU A 1 84 ? -8.203 11.719 15.703 1 95.12 84 GLU A C 1
ATOM 652 O O . GLU A 1 84 ? -8.367 10.57 15.289 1 95.12 84 GLU A O 1
ATOM 657 N N . PRO A 1 85 ? -7.062 12.211 16.031 1 92.75 85 PRO A N 1
ATOM 658 C CA . PRO A 1 85 ? -5.848 11.461 15.711 1 92.75 85 PRO A CA 1
ATOM 659 C C . PRO A 1 85 ? -5.891 10.023 16.234 1 92.75 85 PRO A C 1
ATOM 661 O O . PRO A 1 85 ? -5.633 9.078 15.484 1 92.75 85 PRO A O 1
ATOM 664 N N . GLU A 1 86 ? -6.152 9.812 17.438 1 94.56 86 GLU A N 1
ATOM 665 C CA . GLU A 1 86 ? -6.141 8.469 18.016 1 94.56 86 GLU A CA 1
ATOM 666 C C . GLU A 1 86 ? -7.238 7.602 17.406 1 94.56 86 GLU A C 1
ATOM 668 O O . GLU A 1 86 ? -7.035 6.41 17.156 1 94.56 86 GLU A O 1
ATOM 673 N N . PHE A 1 87 ? -8.383 8.242 17.188 1 96.75 87 PHE A N 1
ATOM 674 C CA . PHE A 1 87 ? -9.438 7.512 16.5 1 96.75 87 PHE A CA 1
ATOM 675 C C . PHE A 1 87 ? -8.984 7.082 15.109 1 96.75 87 PHE A C 1
ATOM 677 O O . PHE A 1 87 ? -9.148 5.922 14.734 1 96.75 87 PHE A O 1
ATOM 684 N N . CYS A 1 88 ? -8.383 7.969 14.375 1 95.5 88 CYS A N 1
ATOM 685 C CA . CYS A 1 88 ? -7.98 7.676 13 1 95.5 88 CYS A CA 1
ATOM 686 C C . CYS A 1 88 ? -6.875 6.625 12.969 1 95.5 88 CYS A C 1
ATOM 688 O O . CYS A 1 88 ? -6.84 5.785 12.07 1 95.5 88 CYS A O 1
ATOM 690 N N . ARG A 1 89 ? -6.055 6.668 13.938 1 94.81 89 ARG A N 1
ATOM 691 C CA . ARG A 1 89 ? -5.016 5.648 14.055 1 94.81 89 ARG A CA 1
ATOM 692 C C . ARG A 1 89 ? -5.629 4.262 14.234 1 94.81 89 ARG A C 1
ATOM 694 O O . ARG A 1 89 ? -5.297 3.334 13.492 1 94.81 89 ARG A O 1
ATOM 701 N N . GLN A 1 90 ? -6.504 4.168 15.086 1 97.5 90 GLN A N 1
ATOM 702 C CA . GLN A 1 90 ? -7.145 2.889 15.375 1 97.5 90 GLN A CA 1
ATOM 703 C C . GLN A 1 90 ? -8.031 2.441 14.219 1 97.5 90 GLN A C 1
ATOM 705 O O . GLN A 1 90 ? -8.055 1.259 13.875 1 97.5 90 GLN A O 1
ATOM 710 N N . ALA A 1 91 ? -8.742 3.42 13.695 1 98 91 ALA A N 1
ATOM 711 C CA . ALA A 1 91 ? -9.656 3.111 12.594 1 98 91 ALA A CA 1
ATOM 712 C C . ALA A 1 91 ? -8.898 2.559 11.391 1 98 91 ALA A C 1
ATOM 714 O O . ALA A 1 91 ? -9.375 1.646 10.719 1 98 91 ALA A O 1
ATOM 715 N N . SER A 1 92 ? -7.723 3.072 11.125 1 97.75 92 SER A N 1
ATOM 716 C CA . SER A 1 92 ? -6.953 2.572 9.992 1 97.75 92 SER A CA 1
ATOM 717 C C . SER A 1 92 ? -6.562 1.112 10.188 1 97.75 92 SER A C 1
ATOM 719 O O . SER A 1 92 ? -6.629 0.313 9.258 1 97.75 92 SER A O 1
ATOM 721 N N . ARG A 1 93 ? -6.23 0.786 11.336 1 97.88 93 ARG A N 1
ATOM 722 C CA . ARG A 1 93 ? -5.871 -0.591 11.656 1 97.88 93 ARG A CA 1
ATOM 723 C C . ARG A 1 93 ? -7.086 -1.51 11.57 1 97.88 93 ARG A C 1
ATOM 725 O O . ARG A 1 93 ? -7.027 -2.57 10.945 1 97.88 93 ARG A O 1
ATOM 732 N N . ARG A 1 94 ? -8.07 -1.085 12.195 1 98.38 94 ARG A N 1
ATOM 733 C CA . ARG A 1 94 ? -9.305 -1.872 12.188 1 98.38 94 ARG A CA 1
ATOM 734 C C . ARG A 1 94 ? -9.812 -2.078 10.766 1 98.38 94 ARG A C 1
ATOM 736 O O . ARG A 1 94 ? -10.234 -3.18 10.406 1 98.38 94 ARG A O 1
ATOM 743 N N . MET A 1 95 ? -9.789 -1.062 10 1 98.69 95 MET A N 1
ATOM 744 C CA . MET A 1 95 ? -10.258 -1.102 8.617 1 98.69 95 MET A CA 1
ATOM 745 C C . MET A 1 95 ? -9.547 -2.207 7.836 1 98.69 95 MET A C 1
ATOM 747 O O . MET A 1 95 ? -10.203 -3.018 7.176 1 98.69 95 MET A O 1
ATOM 751 N N . THR A 1 96 ? -8.289 -2.303 7.949 1 98.5 96 THR A N 1
ATOM 752 C CA . THR A 1 96 ? -7.535 -3.273 7.164 1 98.5 96 THR A CA 1
ATOM 753 C C . THR A 1 96 ? -7.723 -4.684 7.719 1 98.5 96 THR A C 1
ATOM 755 O O . THR A 1 96 ? -7.754 -5.652 6.961 1 98.5 96 THR A O 1
ATOM 758 N N . ASP A 1 97 ? -7.914 -4.754 9 1 98.44 97 ASP A N 1
ATOM 759 C CA . ASP A 1 97 ? -8.219 -6.047 9.609 1 98.44 97 ASP A CA 1
ATOM 760 C C . ASP A 1 97 ? -9.555 -6.59 9.117 1 98.44 97 ASP A C 1
ATOM 762 O O . ASP A 1 97 ? -9.656 -7.754 8.727 1 98.44 97 ASP A O 1
ATOM 766 N N . VAL A 1 98 ? -10.492 -5.75 9.156 1 98.81 98 VAL A N 1
ATOM 767 C CA . VAL A 1 98 ? -11.836 -6.164 8.766 1 98.81 98 VAL A CA 1
ATOM 768 C C . VAL A 1 98 ? -11.867 -6.473 7.27 1 98.81 98 VAL A C 1
ATOM 770 O O . VAL A 1 98 ? -12.469 -7.461 6.844 1 98.81 98 VAL A O 1
ATOM 773 N N . LEU A 1 99 ? -11.25 -5.645 6.461 1 98.81 99 LEU A N 1
ATOM 774 C CA . LEU A 1 99 ? -11.18 -5.898 5.023 1 98.81 99 LEU A CA 1
ATOM 775 C C . LEU A 1 99 ? -10.547 -7.262 4.746 1 98.81 99 LEU A C 1
ATOM 777 O O . LEU A 1 99 ? -11.07 -8.039 3.949 1 98.81 99 LEU A O 1
ATOM 781 N N . LYS A 1 100 ? -9.453 -7.523 5.418 1 98.56 100 LYS A N 1
ATOM 782 C CA . LYS A 1 100 ? -8.789 -8.812 5.258 1 98.56 100 LYS A CA 1
ATOM 783 C C . LYS A 1 100 ? -9.711 -9.969 5.621 1 98.56 100 LYS A C 1
ATOM 785 O O . LYS A 1 100 ? -9.812 -10.945 4.883 1 98.56 100 LYS A O 1
ATOM 790 N N . ALA A 1 101 ? -10.367 -9.805 6.715 1 98.56 101 ALA A N 1
ATOM 791 C CA . ALA A 1 101 ? -11.25 -10.859 7.188 1 98.56 101 ALA A CA 1
ATOM 792 C C . ALA A 1 101 ? -12.406 -11.094 6.211 1 98.56 101 ALA A C 1
ATOM 794 O O . ALA A 1 101 ? -12.75 -12.242 5.91 1 98.56 101 ALA A O 1
ATOM 795 N N . ARG A 1 102 ? -12.984 -10.055 5.746 1 98.69 102 ARG A N 1
ATOM 796 C CA . ARG A 1 102 ? -14.133 -10.164 4.844 1 98.69 102 ARG A CA 1
ATOM 797 C C . ARG A 1 102 ? -13.711 -10.742 3.498 1 98.69 102 ARG A C 1
ATOM 799 O O . ARG A 1 102 ? -14.414 -11.578 2.928 1 98.69 102 ARG A O 1
ATOM 806 N N . VAL A 1 103 ? -12.602 -10.352 2.971 1 98.38 103 VAL A N 1
ATOM 807 C CA . VAL A 1 103 ? -12.133 -10.867 1.688 1 98.38 103 VAL A CA 1
ATOM 808 C C . VAL A 1 103 ? -11.703 -12.328 1.847 1 98.38 103 VAL A C 1
ATOM 810 O O . VAL A 1 103 ? -11.922 -13.141 0.95 1 98.38 103 VAL A O 1
ATOM 813 N N . LYS A 1 104 ? -11.078 -12.625 2.996 1 98 104 LYS A N 1
ATOM 814 C CA . LYS A 1 104 ? -10.711 -14.008 3.289 1 98 104 LYS A CA 1
ATOM 815 C C . LYS A 1 104 ? -11.938 -14.922 3.256 1 98 104 LYS A C 1
ATOM 817 O O . LYS A 1 104 ? -11.859 -16.062 2.779 1 98 104 LYS A O 1
ATOM 822 N N . SER A 1 105 ? -13.016 -14.43 3.734 1 97.94 105 SER A N 1
ATOM 823 C CA . SER A 1 105 ? -14.242 -15.219 3.826 1 97.94 105 SER A CA 1
ATOM 824 C C . SER A 1 105 ? -14.797 -15.539 2.443 1 97.94 105 SER A C 1
ATOM 826 O O . SER A 1 105 ? -15.648 -16.422 2.297 1 97.94 105 SER A O 1
ATOM 828 N N . LEU A 1 106 ? -14.375 -14.836 1.364 1 96.44 106 LEU A N 1
ATOM 829 C CA . LEU A 1 106 ? -14.789 -15.125 -0.005 1 96.44 106 LEU A CA 1
ATOM 830 C C . LEU A 1 106 ? -14.086 -16.375 -0.528 1 96.44 106 LEU A C 1
ATOM 832 O O . LEU A 1 106 ? -14.484 -16.938 -1.553 1 96.44 106 LEU A O 1
ATOM 836 N N . GLN A 1 107 ? -13.023 -16.828 0.145 1 94.94 107 GLN A N 1
ATOM 837 C CA . GLN A 1 107 ? -12.266 -18.031 -0.191 1 94.94 107 GLN A CA 1
ATOM 838 C C . GLN A 1 107 ? -11.812 -18 -1.648 1 94.94 107 GLN A C 1
ATOM 840 O O . GLN A 1 107 ? -12.023 -18.969 -2.385 1 94.94 107 GLN A O 1
ATOM 845 N N . LEU A 1 108 ? -11.242 -16.875 -2.039 1 93.19 108 LEU A N 1
ATOM 846 C CA . LEU A 1 108 ? -10.734 -16.719 -3.4 1 93.19 108 LEU A CA 1
ATOM 847 C C . LEU A 1 108 ? -9.539 -17.625 -3.641 1 93.19 108 LEU A C 1
ATOM 849 O O . LEU A 1 108 ? -8.484 -17.453 -3.025 1 93.19 108 LEU A O 1
ATOM 853 N N . LYS A 1 109 ? -9.75 -18.469 -4.57 1 88.69 109 LYS A N 1
ATOM 854 C CA . LYS A 1 109 ? -8.664 -19.391 -4.91 1 88.69 109 LYS A CA 1
ATOM 855 C C . LYS A 1 109 ? -7.621 -18.703 -5.789 1 88.69 109 LYS A C 1
ATOM 857 O O . LYS A 1 109 ? -7.965 -17.875 -6.637 1 88.69 109 LYS A O 1
ATOM 862 N N . ARG A 1 110 ? -6.367 -18.859 -5.594 1 91.38 110 ARG A N 1
ATOM 863 C CA . ARG A 1 110 ? -5.234 -18.453 -6.414 1 91.38 110 ARG A CA 1
ATOM 864 C C . ARG A 1 110 ? -4.988 -16.953 -6.301 1 91.38 110 ARG A C 1
ATOM 866 O O . ARG A 1 110 ? -4.555 -16.312 -7.262 1 91.38 110 ARG A O 1
ATOM 873 N N . TYR A 1 111 ? -5.535 -16.391 -5.312 1 95.06 111 TYR A N 1
ATOM 874 C CA . TYR A 1 111 ? -5.215 -14.984 -5.102 1 95.06 111 TYR A CA 1
ATOM 875 C C . TYR A 1 111 ? -4.547 -14.773 -3.746 1 95.06 111 TYR A C 1
ATOM 877 O O . TYR A 1 111 ? -5.027 -15.273 -2.729 1 95.06 111 TYR A O 1
ATOM 885 N N . LYS A 1 112 ? -3.49 -14.109 -3.725 1 96.44 112 LYS A N 1
ATOM 886 C CA . LYS A 1 112 ? -2.973 -13.453 -2.529 1 96.44 112 LYS A CA 1
ATOM 887 C C . LYS A 1 112 ? -3.551 -12.055 -2.379 1 96.44 112 LYS A C 1
ATOM 889 O O . LYS A 1 112 ? -3.822 -11.375 -3.373 1 96.44 112 LYS A O 1
ATOM 894 N N . ILE A 1 113 ? -3.721 -11.602 -1.166 1 97.94 113 ILE A N 1
ATOM 895 C CA . ILE A 1 113 ? -4.453 -10.367 -0.917 1 97.94 113 ILE A CA 1
ATOM 896 C C . ILE A 1 113 ? -3.604 -9.43 -0.061 1 97.94 113 ILE A C 1
ATOM 898 O O . ILE A 1 113 ? -2.965 -9.859 0.9 1 97.94 113 ILE A O 1
ATOM 902 N N . ILE A 1 114 ? -3.592 -8.172 -0.385 1 98.12 114 ILE A N 1
ATOM 903 C CA . ILE A 1 114 ? -3.088 -7.094 0.457 1 98.12 114 ILE A CA 1
ATOM 904 C C . ILE A 1 114 ? -4.18 -6.043 0.66 1 98.12 114 ILE A C 1
ATOM 906 O O . ILE A 1 114 ? -4.801 -5.59 -0.304 1 98.12 114 ILE A O 1
ATOM 910 N N . THR A 1 115 ? -4.461 -5.676 1.89 1 98.38 115 THR A N 1
ATOM 911 C CA . THR A 1 115 ? -5.391 -4.598 2.209 1 98.38 115 THR A CA 1
ATOM 912 C C . THR A 1 115 ? -4.648 -3.402 2.803 1 98.38 115 THR A C 1
ATOM 914 O O . THR A 1 115 ? -3.719 -3.574 3.596 1 98.38 115 THR A O 1
ATOM 917 N N . GLN A 1 116 ? -5.023 -2.246 2.379 1 97.88 116 GLN A N 1
ATOM 918 C CA . GLN A 1 116 ? -4.402 -1.011 2.844 1 97.88 116 GLN A CA 1
ATOM 919 C C . GLN A 1 116 ? -5.453 0.06 3.129 1 97.88 116 GLN A C 1
ATOM 921 O O . GLN A 1 116 ? -6.488 0.109 2.467 1 97.88 116 GLN A O 1
ATOM 926 N N . ALA A 1 117 ? -5.098 0.956 4.094 1 97.75 117 ALA A N 1
ATOM 927 C CA . ALA A 1 117 ? -5.934 2.117 4.383 1 97.75 117 ALA A CA 1
ATOM 928 C C . ALA A 1 117 ? -5.09 3.301 4.848 1 97.75 117 ALA A C 1
ATOM 930 O O . ALA A 1 117 ? -4.121 3.125 5.59 1 97.75 117 ALA A O 1
ATOM 931 N N . THR A 1 118 ? -5.445 4.453 4.402 1 95.81 118 THR A N 1
ATOM 932 C CA . THR A 1 118 ? -4.855 5.715 4.84 1 95.81 118 THR A CA 1
ATOM 933 C C . THR A 1 118 ? -5.941 6.723 5.211 1 95.81 118 THR A C 1
ATOM 935 O O . THR A 1 118 ? -6.871 6.957 4.438 1 95.81 118 THR A O 1
ATOM 938 N N . LEU A 1 119 ? -5.812 7.316 6.355 1 95.81 119 LEU A N 1
ATOM 939 C CA . LEU A 1 119 ? -6.738 8.328 6.848 1 95.81 119 LEU A CA 1
ATOM 940 C C . LEU A 1 119 ? -6.004 9.625 7.18 1 95.81 119 LEU A C 1
ATOM 942 O O . LEU A 1 119 ? -4.895 9.594 7.719 1 95.81 119 LEU A O 1
ATOM 946 N N . SER A 1 120 ? -6.664 10.719 6.984 1 93.5 120 SER A N 1
ATOM 947 C CA . SER A 1 120 ? -6.121 12.031 7.336 1 93.5 120 SER A CA 1
ATOM 948 C C . SER A 1 120 ? -7.234 13.055 7.535 1 93.5 120 SER A C 1
ATOM 950 O O . SER A 1 120 ? -8.391 12.797 7.184 1 93.5 120 SER A O 1
ATOM 952 N N . SER A 1 121 ? -6.777 14.172 8.086 1 92.5 121 SER A N 1
ATOM 953 C CA . SER A 1 121 ? -7.711 15.289 8.203 1 92.5 121 SER A CA 1
ATOM 954 C C . SER A 1 121 ? -7.949 15.953 6.848 1 92.5 121 SER A C 1
ATOM 956 O O . SER A 1 121 ? -7.016 16.109 6.059 1 92.5 121 SER A O 1
ATOM 958 N N . VAL A 1 122 ? -9.211 16.375 6.598 1 88.81 122 VAL A N 1
ATOM 959 C CA . VAL A 1 122 ? -9.562 17.078 5.367 1 88.81 122 VAL A CA 1
ATOM 960 C C . VAL A 1 122 ? -8.906 18.453 5.359 1 88.81 122 VAL A C 1
ATOM 962 O O . VAL A 1 122 ? -8.531 18.969 4.305 1 88.81 122 VAL A O 1
ATOM 965 N N . SER A 1 123 ? -8.781 19.109 6.406 1 80.94 123 SER A N 1
ATOM 966 C CA . SER A 1 123 ? -8.352 20.5 6.523 1 80.94 123 SER A CA 1
ATOM 967 C C . SER A 1 123 ? -6.883 20.656 6.164 1 80.94 123 SER A C 1
ATOM 969 O O . SER A 1 123 ? -6.461 21.719 5.695 1 80.94 123 SER A O 1
ATOM 971 N N . ASP A 1 124 ? -6.145 19.656 6.316 1 77.56 124 ASP A N 1
ATOM 972 C CA . ASP A 1 124 ? -4.715 19.812 6.051 1 77.56 124 ASP A CA 1
ATOM 973 C C . ASP A 1 124 ? -4.094 18.484 5.629 1 77.56 124 ASP A C 1
ATOM 975 O O . ASP A 1 124 ? -3.221 17.953 6.316 1 77.56 124 ASP A O 1
ATOM 979 N N . PRO A 1 125 ? -4.66 18.078 4.516 1 72.06 125 PRO A N 1
ATOM 980 C CA . PRO A 1 125 ? -3.955 16.859 4.086 1 72.06 125 PRO A CA 1
ATOM 981 C C . PRO A 1 125 ? -2.494 17.125 3.729 1 72.06 125 PRO A C 1
ATOM 983 O O . PRO A 1 125 ? -2.193 18.078 2.992 1 72.06 125 PRO A O 1
ATOM 986 N N . ASN A 1 126 ? -1.534 16.594 4.457 1 83.06 126 ASN A N 1
ATOM 987 C CA . ASN A 1 126 ? -0.123 16.938 4.293 1 83.06 126 ASN A CA 1
ATOM 988 C C . ASN A 1 126 ? 0.711 15.695 3.973 1 83.06 126 ASN A C 1
ATOM 990 O O . ASN A 1 126 ? 1.812 15.531 4.5 1 83.06 126 ASN A O 1
ATOM 994 N N . PHE A 1 127 ? 0.102 14.859 3.121 1 90 127 PHE A N 1
ATOM 995 C CA . PHE A 1 127 ? 0.887 13.695 2.719 1 90 127 PHE A CA 1
ATOM 996 C C . PHE A 1 127 ? 0.634 13.352 1.257 1 90 127 PHE A C 1
ATOM 998 O O . PHE A 1 127 ? -0.394 13.727 0.693 1 90 127 PHE A O 1
ATOM 1005 N N . TYR A 1 128 ? 1.562 12.68 0.668 1 92.06 128 TYR A N 1
ATOM 1006 C CA . TYR A 1 128 ? 1.481 12.18 -0.701 1 92.06 128 TYR A CA 1
ATOM 1007 C C . TYR A 1 128 ? 1.894 10.719 -0.777 1 92.06 128 TYR A C 1
ATOM 1009 O O . TYR A 1 128 ? 2.904 10.32 -0.193 1 92.06 128 TYR A O 1
ATOM 1017 N N . SER A 1 129 ? 1.024 9.969 -1.382 1 93.44 129 SER A N 1
ATOM 1018 C CA . SER A 1 129 ? 1.3 8.547 -1.516 1 93.44 129 SER A CA 1
ATOM 1019 C C . SER A 1 129 ? 1.236 8.102 -2.973 1 93.44 129 SER A C 1
ATOM 1021 O O . SER A 1 129 ? 0.383 8.57 -3.732 1 93.44 129 SER A O 1
ATOM 1023 N N . SER A 1 130 ? 2.162 7.266 -3.34 1 95.62 130 SER A N 1
ATOM 1024 C CA . SER A 1 130 ? 2.207 6.695 -4.684 1 95.62 130 SER A CA 1
ATOM 1025 C C . SER A 1 130 ? 2.504 5.203 -4.641 1 95.62 130 SER A C 1
ATOM 1027 O O . SER A 1 130 ? 3.047 4.699 -3.654 1 95.62 130 SER A O 1
ATOM 1029 N N . SER A 1 131 ? 2.107 4.527 -5.699 1 95.81 131 SER A N 1
ATOM 1030 C CA . SER A 1 131 ? 2.387 3.105 -5.848 1 95.81 131 SER A CA 1
ATOM 1031 C C . SER A 1 131 ? 2.594 2.732 -7.312 1 95.81 131 SER A C 1
ATOM 1033 O O . SER A 1 131 ? 2.031 3.371 -8.203 1 95.81 131 SER A O 1
ATOM 1035 N N . ARG A 1 132 ? 3.432 1.791 -7.504 1 96.62 132 ARG A N 1
ATOM 1036 C CA . ARG A 1 132 ? 3.625 1.162 -8.805 1 96.62 132 ARG A CA 1
ATOM 1037 C C . ARG A 1 132 ? 3.633 -0.358 -8.688 1 96.62 132 ARG A C 1
ATOM 1039 O O . ARG A 1 132 ? 3.947 -0.899 -7.621 1 96.62 132 ARG A O 1
ATOM 1046 N N . CYS A 1 133 ? 3.25 -0.995 -9.82 1 96 133 CYS A N 1
ATOM 1047 C CA . CYS A 1 133 ? 3.182 -2.451 -9.805 1 96 133 CYS A CA 1
ATOM 1048 C C . CYS A 1 133 ? 3.898 -3.049 -11.008 1 96 133 CYS A C 1
ATOM 1050 O O . CYS A 1 133 ? 3.82 -2.51 -12.109 1 96 133 CYS A O 1
ATOM 1052 N N . LEU A 1 134 ? 4.59 -4.148 -10.75 1 95.5 134 LEU A N 1
ATOM 1053 C CA . LEU A 1 134 ? 5.109 -5.062 -11.766 1 95.5 134 LEU A CA 1
ATOM 1054 C C . LEU A 1 134 ? 4.387 -6.406 -11.711 1 95.5 134 LEU A C 1
ATOM 1056 O O . LEU A 1 134 ? 4.852 -7.34 -11.055 1 95.5 134 LEU A O 1
ATOM 1060 N N . TRP A 1 135 ? 3.158 -6.516 -12.273 1 93.25 135 TRP A N 1
ATOM 1061 C CA . TRP A 1 135 ? 2.299 -7.695 -12.258 1 93.25 135 TRP A CA 1
ATOM 1062 C C . TRP A 1 135 ? 1.528 -7.82 -13.57 1 93.25 135 TRP A C 1
ATOM 1064 O O . TRP A 1 135 ? 1.855 -7.156 -14.555 1 93.25 135 TRP A O 1
ATOM 1074 N N . GLU A 1 136 ? 0.671 -8.805 -13.742 1 89.69 136 GLU A N 1
ATOM 1075 C CA . GLU A 1 136 ? -0.15 -8.992 -14.938 1 89.69 136 GLU A CA 1
ATOM 1076 C C . GLU A 1 136 ? -1.505 -8.305 -14.789 1 89.69 136 GLU A C 1
ATOM 1078 O O . GLU A 1 136 ? -2.41 -8.836 -14.148 1 89.69 136 GLU A O 1
ATOM 1083 N N . PRO A 1 137 ? -1.705 -7.215 -15.492 1 89.25 137 PRO A N 1
ATOM 1084 C CA . PRO A 1 137 ? -2.904 -6.398 -15.273 1 89.25 137 PRO A CA 1
ATOM 1085 C C . PRO A 1 137 ? -4.191 -7.141 -15.625 1 89.25 137 PRO A C 1
ATOM 1087 O O . PRO A 1 137 ? -5.266 -6.789 -15.125 1 89.25 137 PRO A O 1
ATOM 1090 N N . ALA A 1 138 ? -4.07 -8.125 -16.453 1 88.19 138 ALA A N 1
ATOM 1091 C CA . ALA A 1 138 ? -5.266 -8.875 -16.828 1 88.19 138 ALA A CA 1
ATOM 1092 C C . ALA A 1 138 ? -5.707 -9.805 -15.695 1 88.19 138 ALA A C 1
ATOM 1094 O O . ALA A 1 138 ? -6.863 -10.227 -15.656 1 88.19 138 ALA A O 1
ATOM 1095 N N . LEU A 1 139 ? -4.777 -10.148 -14.773 1 91.25 139 LEU A N 1
ATOM 1096 C CA . LEU A 1 139 ? -5.051 -11.148 -13.742 1 91.25 139 LEU A CA 1
ATOM 1097 C C . LEU A 1 139 ? -5 -10.523 -12.359 1 91.25 139 LEU A C 1
ATOM 1099 O O . LEU A 1 139 ? -5.707 -10.969 -11.445 1 91.25 139 LEU A O 1
ATOM 1103 N N . ASP A 1 140 ? -4.133 -9.586 -12.188 1 93.81 140 ASP A N 1
ATOM 1104 C CA . ASP A 1 140 ? -3.973 -8.891 -10.914 1 93.81 140 ASP A CA 1
ATOM 1105 C C . ASP A 1 140 ? -4.852 -7.641 -10.852 1 93.81 140 ASP A C 1
ATOM 1107 O O . ASP A 1 140 ? -5.16 -7.043 -11.891 1 93.81 140 ASP A O 1
ATOM 1111 N N . THR A 1 141 ? -5.316 -7.336 -9.656 1 95.12 141 THR A N 1
ATOM 1112 C CA . THR A 1 141 ? -6.273 -6.238 -9.57 1 95.12 141 THR A CA 1
ATOM 1113 C C . THR A 1 141 ? -6.102 -5.477 -8.258 1 95.12 141 THR A C 1
ATOM 1115 O O . THR A 1 141 ? -5.625 -6.039 -7.266 1 95.12 141 THR A O 1
ATOM 1118 N N . CYS A 1 142 ? -6.414 -4.207 -8.359 1 96.44 142 CYS A N 1
ATOM 1119 C CA . CYS A 1 142 ? -6.566 -3.373 -7.176 1 96.44 142 CYS A CA 1
ATOM 1120 C C . CYS A 1 142 ? -7.949 -2.729 -7.137 1 96.44 142 CYS A C 1
ATOM 1122 O O . CYS A 1 142 ? -8.344 -2.039 -8.078 1 96.44 142 CYS A O 1
ATOM 1124 N N . VAL A 1 143 ? -8.648 -2.951 -6.074 1 97.81 143 VAL A N 1
ATOM 1125 C CA . VAL A 1 143 ? -9.922 -2.283 -5.82 1 97.81 143 VAL A CA 1
ATOM 1126 C C . VAL A 1 143 ? -9.727 -1.155 -4.812 1 97.81 143 VAL A C 1
ATOM 1128 O O . VAL A 1 143 ? -9.164 -1.371 -3.732 1 97.81 143 VAL A O 1
ATOM 1131 N N . SER A 1 144 ? -10.242 -0.021 -5.176 1 97.12 144 SER A N 1
ATOM 1132 C CA . SER A 1 144 ? -10.031 1.146 -4.324 1 97.12 144 SER A CA 1
ATOM 1133 C C . SER A 1 144 ? -11.344 1.84 -3.998 1 97.12 144 SER A C 1
ATOM 1135 O O . SER A 1 144 ? -12.297 1.785 -4.781 1 97.12 144 SER A O 1
ATOM 1137 N N . TYR A 1 145 ? -11.32 2.488 -2.883 1 98.12 145 TYR A N 1
ATOM 1138 C CA . TYR A 1 145 ? -12.445 3.324 -2.465 1 98.12 145 TYR A CA 1
ATOM 1139 C C . TYR A 1 145 ? -11.953 4.562 -1.722 1 98.12 145 TYR A C 1
ATOM 1141 O O . TYR A 1 145 ? -11.125 4.461 -0.812 1 98.12 145 TYR A O 1
ATOM 1149 N N . ASP A 1 146 ? -12.453 5.672 -2.139 1 96.25 146 ASP A N 1
ATOM 1150 C CA . ASP A 1 146 ? -12.133 6.949 -1.507 1 96.25 146 ASP A CA 1
ATOM 1151 C C . ASP A 1 146 ? -13.32 7.48 -0.704 1 96.25 146 ASP A C 1
ATOM 1153 O O . ASP A 1 146 ? -14.461 7.465 -1.183 1 96.25 146 ASP A O 1
ATOM 1157 N N . PHE A 1 147 ? -12.914 8.008 0.419 1 97.62 147 PHE A N 1
ATOM 1158 C CA . PHE A 1 147 ? -13.914 8.539 1.338 1 97.62 147 PHE A CA 1
ATOM 1159 C C . PHE A 1 147 ? -13.562 9.969 1.744 1 97.62 147 PHE A C 1
ATOM 1161 O O . PHE A 1 147 ? -12.383 10.305 1.893 1 97.62 147 PHE A O 1
ATOM 1168 N N . CYS A 1 148 ? -14.594 10.695 1.82 1 95.75 148 CYS A N 1
ATOM 1169 C CA . CYS A 1 148 ? -14.445 12.047 2.342 1 95.75 148 CYS A CA 1
ATOM 1170 C C . CYS A 1 148 ? -15.727 12.516 3.02 1 95.75 148 CYS A C 1
ATOM 1172 O O . CYS A 1 148 ? -16.812 12.461 2.424 1 95.75 148 CYS A O 1
ATOM 1174 N N . ASN A 1 149 ? -15.266 12.906 4.191 1 92.81 149 ASN A N 1
ATOM 1175 C CA . ASN A 1 149 ? -16.344 13.656 4.832 1 92.81 149 ASN A CA 1
ATOM 1176 C C . ASN A 1 149 ? -15.891 15.047 5.262 1 92.81 149 ASN A C 1
ATOM 1178 O O . ASN A 1 149 ? -14.844 15.523 4.82 1 92.81 149 ASN A O 1
ATOM 1182 N N . GLY A 1 150 ? -16.562 15.961 5.656 1 91.56 150 GLY A N 1
ATOM 1183 C CA . GLY A 1 150 ? -16.188 17.312 6.031 1 91.56 150 GLY A CA 1
ATOM 1184 C C . GLY A 1 150 ? -15.008 17.375 6.98 1 91.56 150 GLY A C 1
ATOM 1185 O O . GLY A 1 150 ? -14.406 18.422 7.172 1 91.56 150 GLY A O 1
ATOM 1186 N N . SER A 1 151 ? -14.539 16.219 7.508 1 94.56 151 SER A N 1
ATOM 1187 C CA . SER A 1 151 ? -13.508 16.188 8.539 1 94.56 151 SER A CA 1
ATOM 1188 C C . SER A 1 151 ? -12.398 15.211 8.18 1 94.56 151 SER A C 1
ATOM 1190 O O . SER A 1 151 ? -11.219 15.5 8.383 1 94.56 151 SER A O 1
ATOM 1192 N N . ILE A 1 152 ? -12.727 14.008 7.621 1 95.94 152 ILE A N 1
ATOM 1193 C CA . ILE A 1 152 ? -11.773 12.938 7.352 1 95.94 152 ILE A CA 1
ATOM 1194 C C . ILE A 1 152 ? -11.734 12.641 5.855 1 95.94 152 ILE A C 1
ATOM 1196 O O . ILE A 1 152 ? -12.773 12.594 5.195 1 95.94 152 ILE A O 1
ATOM 1200 N N . VAL A 1 153 ? -10.57 12.484 5.363 1 95.31 153 VAL A N 1
ATOM 1201 C CA . VAL A 1 153 ? -10.359 11.875 4.055 1 95.31 153 VAL A CA 1
ATOM 1202 C C . VAL A 1 153 ? -9.688 10.508 4.223 1 95.31 153 VAL A C 1
ATOM 1204 O O . VAL A 1 153 ? -8.828 10.336 5.082 1 95.31 153 VAL A O 1
ATOM 1207 N N . ALA A 1 154 ? -10.156 9.516 3.48 1 96 154 ALA A N 1
ATOM 1208 C CA . ALA A 1 154 ? -9.602 8.172 3.598 1 96 154 ALA A CA 1
ATOM 1209 C C . ALA A 1 154 ? -9.555 7.477 2.24 1 96 154 ALA A C 1
ATOM 1211 O O . ALA A 1 154 ? -10.383 7.746 1.369 1 96 154 ALA A O 1
ATOM 1212 N N . THR A 1 155 ? -8.578 6.695 2.07 1 96.31 155 THR A N 1
ATOM 1213 C CA . THR A 1 155 ? -8.477 5.781 0.935 1 96.31 155 THR A CA 1
ATOM 1214 C C . THR A 1 155 ? -8.234 4.352 1.408 1 96.31 155 THR A C 1
ATOM 1216 O O . THR A 1 155 ? -7.457 4.125 2.34 1 96.31 155 THR A O 1
ATOM 1219 N N . ALA A 1 156 ? -8.93 3.449 0.849 1 98.06 156 ALA A N 1
ATOM 1220 C CA . ALA A 1 156 ? -8.727 2.025 1.107 1 98.06 156 ALA A CA 1
ATOM 1221 C C . ALA A 1 156 ? -8.5 1.257 -0.192 1 98.06 156 ALA A C 1
ATOM 1223 O O . ALA A 1 156 ? -9.125 1.552 -1.211 1 98.06 156 ALA A O 1
ATOM 1224 N N . ASN A 1 157 ? -7.617 0.287 -0.11 1 97.75 157 ASN A N 1
ATOM 1225 C CA . ASN A 1 157 ? -7.27 -0.53 -1.268 1 97.75 157 ASN A CA 1
ATOM 1226 C C . ASN A 1 157 ? -7.246 -2.016 -0.919 1 97.75 157 ASN A C 1
ATOM 1228 O O . ASN A 1 157 ? -6.785 -2.396 0.158 1 97.75 157 ASN A O 1
ATOM 1232 N N . VAL A 1 158 ? -7.691 -2.787 -1.85 1 98.38 158 VAL A N 1
ATOM 1233 C CA . VAL A 1 158 ? -7.52 -4.234 -1.797 1 98.38 158 VAL A CA 1
ATOM 1234 C C . VAL A 1 158 ? -6.836 -4.723 -3.072 1 98.38 158 VAL A C 1
ATOM 1236 O O . VAL A 1 158 ? -7.383 -4.582 -4.168 1 98.38 158 VAL A O 1
ATOM 1239 N N . PHE A 1 159 ? -5.695 -5.289 -2.879 1 97.81 159 PHE A N 1
ATOM 1240 C CA . PHE A 1 159 ? -4.98 -5.898 -3.992 1 97.81 159 PHE A CA 1
ATOM 1241 C C . PHE A 1 159 ? -5.289 -7.391 -4.082 1 97.81 159 PHE A C 1
ATOM 1243 O O . PHE A 1 159 ? -5.219 -8.102 -3.08 1 97.81 159 PHE A O 1
ATOM 1250 N N . GLY A 1 160 ? -5.648 -7.824 -5.211 1 97.31 160 GLY A N 1
ATOM 1251 C CA . GLY A 1 160 ? -5.707 -9.234 -5.555 1 97.31 160 GLY A CA 1
ATOM 1252 C C . GLY A 1 160 ? -4.629 -9.656 -6.535 1 97.31 160 GLY A C 1
ATOM 1253 O O . GLY A 1 160 ? -4.668 -9.273 -7.707 1 97.31 160 GLY A O 1
ATOM 1254 N N . ILE A 1 161 ? -3.711 -10.438 -6.047 1 96.44 161 ILE A N 1
ATOM 1255 C CA . ILE A 1 161 ? -2.562 -10.836 -6.852 1 96.44 161 ILE A CA 1
ATOM 1256 C C . ILE A 1 161 ? -2.703 -12.305 -7.25 1 96.44 161 ILE A C 1
ATOM 1258 O O . ILE A 1 161 ? -2.594 -13.195 -6.406 1 96.44 161 ILE A O 1
ATOM 1262 N N . TYR A 1 162 ? -2.863 -12.523 -8.539 1 94.62 162 TYR A N 1
ATOM 1263 C CA . TYR A 1 162 ? -3.17 -13.852 -9.055 1 94.62 162 TYR A CA 1
ATOM 1264 C C . TYR A 1 162 ? -1.948 -14.758 -8.977 1 94.62 162 TYR A C 1
ATOM 1266 O O . TYR A 1 162 ? -0.833 -14.344 -9.289 1 94.62 162 TYR A O 1
ATOM 1274 N N . GLN A 1 163 ? -2.236 -15.977 -8.5 1 88.62 163 GLN A N 1
ATOM 1275 C CA . GLN A 1 163 ? -1.215 -17.016 -8.438 1 88.62 163 GLN A CA 1
ATOM 1276 C C . GLN A 1 163 ? -1.42 -18.047 -9.547 1 88.62 163 GLN A C 1
ATOM 1278 O O . GLN A 1 163 ? -2.525 -18.578 -9.719 1 88.62 163 GLN A O 1
ATOM 1283 N N . SER A 1 164 ? -0.514 -18.172 -10.375 1 76.06 164 SER A N 1
ATOM 1284 C CA . SER A 1 164 ? -0.626 -19.156 -11.445 1 76.06 164 SER A CA 1
ATOM 1285 C C . SER A 1 164 ? -0.509 -20.578 -10.898 1 76.06 164 SER A C 1
ATOM 1287 O O . SER A 1 164 ? 0.155 -20.812 -9.891 1 76.06 164 SER A O 1
ATOM 1289 N N . MET B 1 1 ? 43.125 35.812 -38.531 1 23.02 1 MET B N 1
ATOM 1290 C CA . MET B 1 1 ? 42.062 36.844 -38.562 1 23.02 1 MET B CA 1
ATOM 1291 C C . MET B 1 1 ? 40.688 36.188 -38.406 1 23.02 1 MET B C 1
ATOM 1293 O O . MET B 1 1 ? 40.188 35.562 -39.344 1 23.02 1 MET B O 1
ATOM 1297 N N . ALA B 1 2 ? 40.469 35.562 -37.156 1 29.02 2 ALA B N 1
ATOM 1298 C CA . ALA B 1 2 ? 39.562 34.562 -36.562 1 29.02 2 ALA B CA 1
ATOM 1299 C C . ALA B 1 2 ? 38.125 35.094 -36.5 1 29.02 2 ALA B C 1
ATOM 1301 O O . ALA B 1 2 ? 37.875 36.188 -35.969 1 29.02 2 ALA B O 1
ATOM 1302 N N . SER B 1 3 ? 37.281 34.938 -37.594 1 24.94 3 SER B N 1
ATOM 1303 C CA . SER B 1 3 ? 35.938 35.438 -37.875 1 24.94 3 SER B CA 1
ATOM 1304 C C . SER B 1 3 ? 35 35.188 -36.688 1 24.94 3 SER B C 1
ATOM 1306 O O . SER B 1 3 ? 34.938 34.062 -36.156 1 24.94 3 SER B O 1
ATOM 1308 N N . GLU B 1 4 ? 34.688 36.25 -35.875 1 24.27 4 GLU B N 1
ATOM 1309 C CA . GLU B 1 4 ? 33.906 36.406 -34.656 1 24.27 4 GLU B CA 1
ATOM 1310 C C . GLU B 1 4 ? 32.438 36.094 -34.906 1 24.27 4 GLU B C 1
ATOM 1312 O O . GLU B 1 4 ? 31.781 36.75 -35.719 1 24.27 4 GLU B O 1
ATOM 1317 N N . THR B 1 5 ? 32.125 34.75 -35.125 1 24.39 5 THR B N 1
ATOM 1318 C CA . THR B 1 5 ? 30.75 34.312 -35.344 1 24.39 5 THR B CA 1
ATOM 1319 C C . THR B 1 5 ? 29.797 34.906 -34.281 1 24.39 5 THR B C 1
ATOM 1321 O O . THR B 1 5 ? 29.969 34.656 -33.094 1 24.39 5 THR B O 1
ATOM 1324 N N . ALA B 1 6 ? 29.281 36.094 -34.562 1 23.31 6 ALA B N 1
ATOM 1325 C CA . ALA B 1 6 ? 28.328 36.875 -33.75 1 23.31 6 ALA B CA 1
ATOM 1326 C C . ALA B 1 6 ? 27.109 36.031 -33.406 1 23.31 6 ALA B C 1
ATOM 1328 O O . ALA B 1 6 ? 26.422 35.5 -34.312 1 23.31 6 ALA B O 1
ATOM 1329 N N . LEU B 1 7 ? 27.078 35.281 -32.281 1 22.23 7 LEU B N 1
ATOM 1330 C CA . LEU B 1 7 ? 26.031 34.469 -31.688 1 22.23 7 LEU B CA 1
ATOM 1331 C C . LEU B 1 7 ? 24.766 35.281 -31.453 1 22.23 7 LEU B C 1
ATOM 1333 O O . LEU B 1 7 ? 24.781 36.25 -30.719 1 22.23 7 LEU B O 1
ATOM 1337 N N . VAL B 1 8 ? 24.031 35.562 -32.5 1 21.81 8 VAL B N 1
ATOM 1338 C CA . VAL B 1 8 ? 22.766 36.281 -32.5 1 21.81 8 VAL B CA 1
ATOM 1339 C C . VAL B 1 8 ? 21.891 35.719 -31.359 1 21.81 8 VAL B C 1
ATOM 1341 O O . VAL B 1 8 ? 21.641 34.531 -31.281 1 21.81 8 VAL B O 1
ATOM 1344 N N . ARG B 1 9 ? 21.859 36.375 -30.188 1 21.56 9 ARG B N 1
ATOM 1345 C CA . ARG B 1 9 ? 21.094 36.281 -28.953 1 21.56 9 ARG B CA 1
ATOM 1346 C C . ARG B 1 9 ? 19.609 36.531 -29.203 1 21.56 9 ARG B C 1
ATOM 1348 O O . ARG B 1 9 ? 19.188 37.656 -29.484 1 21.56 9 ARG B O 1
ATOM 1355 N N . GLY B 1 10 ? 19 35.719 -30.188 1 21.61 10 GLY B N 1
ATOM 1356 C CA . GLY B 1 10 ? 17.578 35.969 -30.422 1 21.61 10 GLY B CA 1
ATOM 1357 C C . GLY B 1 10 ? 16.781 36.094 -29.141 1 21.61 10 GLY B C 1
ATOM 1358 O O . GLY B 1 10 ? 16.922 35.281 -28.234 1 21.61 10 GLY B O 1
ATOM 1359 N N . LYS B 1 11 ? 16.484 37.312 -28.75 1 24.64 11 LYS B N 1
ATOM 1360 C CA . LYS B 1 11 ? 15.641 37.75 -27.641 1 24.64 11 LYS B CA 1
ATOM 1361 C C . LYS B 1 11 ? 14.242 37.156 -27.75 1 24.64 11 LYS B C 1
ATOM 1363 O O . LYS B 1 11 ? 13.523 37.438 -28.703 1 24.64 11 LYS B O 1
ATOM 1368 N N . ILE B 1 12 ? 14.039 35.812 -27.578 1 23.09 12 ILE B N 1
ATOM 1369 C CA . ILE B 1 12 ? 12.68 35.312 -27.609 1 23.09 12 ILE B CA 1
ATOM 1370 C C . ILE B 1 12 ? 11.797 36.094 -26.656 1 23.09 12 ILE B C 1
ATOM 1372 O O . ILE B 1 12 ? 12.062 36.156 -25.453 1 23.09 12 ILE B O 1
ATOM 1376 N N . ASN B 1 13 ? 11.258 37.188 -27.062 1 22.16 13 ASN B N 1
ATOM 1377 C CA . ASN B 1 13 ? 10.266 37.969 -26.344 1 22.16 13 ASN B CA 1
ATOM 1378 C C . ASN B 1 13 ? 9.078 37.125 -25.906 1 22.16 13 ASN B C 1
ATOM 1380 O O . ASN B 1 13 ? 8.156 36.875 -26.688 1 22.16 13 ASN B O 1
ATOM 1384 N N . ALA B 1 14 ? 9.172 36 -25.484 1 25.3 14 ALA B N 1
ATOM 1385 C CA . ALA B 1 14 ? 7.918 35.344 -25.141 1 25.3 14 ALA B CA 1
ATOM 1386 C C . ALA B 1 14 ? 7.094 36.219 -24.188 1 25.3 14 ALA B C 1
ATOM 1388 O O . ALA B 1 14 ? 7.621 36.719 -23.188 1 25.3 14 ALA B O 1
ATOM 1389 N N . GLN B 1 15 ? 6.141 36.844 -24.641 1 23 15 GLN B N 1
ATOM 1390 C CA . GLN B 1 15 ? 5.125 37.594 -23.922 1 23 15 GLN B CA 1
ATOM 1391 C C . GLN B 1 15 ? 4.605 36.812 -22.719 1 23 15 GLN B C 1
ATOM 1393 O O . GLN B 1 15 ? 4.469 35.594 -22.781 1 23 15 GLN B O 1
ATOM 1398 N N . PRO B 1 16 ? 4.637 37.375 -21.5 1 24.72 16 PRO B N 1
ATOM 1399 C CA . PRO B 1 16 ? 4.223 36.781 -20.219 1 24.72 16 PRO B CA 1
ATOM 1400 C C . PRO B 1 16 ? 2.736 36.438 -20.188 1 24.72 16 PRO B C 1
ATOM 1402 O O . PRO B 1 16 ? 1.889 37.281 -20.422 1 24.72 16 PRO B O 1
ATOM 1405 N N . GLU B 1 17 ? 2.336 35.375 -20.922 1 25.64 17 GLU B N 1
ATOM 1406 C CA . GLU B 1 17 ? 0.917 35.062 -20.781 1 25.64 17 GLU B CA 1
ATOM 1407 C C . GLU B 1 17 ? 0.473 35.156 -19.312 1 25.64 17 GLU B C 1
ATOM 1409 O O . GLU B 1 17 ? 1.174 34.688 -18.422 1 25.64 17 GLU B O 1
ATOM 1414 N N . THR B 1 18 ? -0.22 36.156 -18.969 1 22.92 18 THR B N 1
ATOM 1415 C CA . THR B 1 18 ? -0.9 36.438 -17.703 1 22.92 18 THR B CA 1
ATOM 1416 C C . THR B 1 18 ? -1.721 35.25 -17.25 1 22.92 18 THR B C 1
ATOM 1418 O O . THR B 1 18 ? -2.627 34.812 -17.969 1 22.92 18 THR B O 1
ATOM 1421 N N . PHE B 1 19 ? -1.111 34.219 -16.703 1 22.56 19 PHE B N 1
ATOM 1422 C CA . PHE B 1 19 ? -1.833 33.125 -16.078 1 22.56 19 PHE B CA 1
ATOM 1423 C C . PHE B 1 19 ? -2.848 33.656 -15.07 1 22.56 19 PHE B C 1
ATOM 1425 O O . PHE B 1 19 ? -2.488 34.375 -14.133 1 22.56 19 PHE B O 1
ATOM 1432 N N . THR B 1 20 ? -4.027 34.062 -15.484 1 23.48 20 THR B N 1
ATOM 1433 C CA . THR B 1 20 ? -5.152 34.406 -14.633 1 23.48 20 THR B CA 1
ATOM 1434 C C . THR B 1 20 ? -5.316 33.406 -13.492 1 23.48 20 THR B C 1
ATOM 1436 O O . THR B 1 20 ? -5.008 32.219 -13.648 1 23.48 20 THR B O 1
ATOM 1439 N N . LYS B 1 21 ? -5.375 33.875 -12.227 1 26.2 21 LYS B N 1
ATOM 1440 C CA . LYS B 1 21 ? -5.551 33.344 -10.875 1 26.2 21 LYS B CA 1
ATOM 1441 C C . LYS B 1 21 ? -6.781 32.469 -10.781 1 26.2 21 LYS B C 1
ATOM 1443 O O . LYS B 1 21 ? -7.914 32.938 -10.75 1 26.2 21 LYS B O 1
ATOM 1448 N N . SER B 1 22 ? -6.98 31.469 -11.664 1 25.14 22 SER B N 1
ATOM 1449 C CA . SER B 1 22 ? -8.18 30.719 -11.297 1 25.14 22 SER B CA 1
ATOM 1450 C C . SER B 1 22 ? -8.172 30.344 -9.82 1 25.14 22 SER B C 1
ATOM 1452 O O . SER B 1 22 ? -7.113 30.094 -9.242 1 25.14 22 SER B O 1
ATOM 1454 N N . LYS B 1 23 ? -9.148 30.719 -8.984 1 29.19 23 LYS B N 1
ATOM 1455 C CA . LYS B 1 23 ? -9.492 30.406 -7.602 1 29.19 23 LYS B CA 1
ATOM 1456 C C . LYS B 1 23 ? -9.266 28.922 -7.305 1 29.19 23 LYS B C 1
ATOM 1458 O O . LYS B 1 23 ? -9.828 28.062 -7.977 1 29.19 23 LYS B O 1
ATOM 1463 N N . ALA B 1 24 ? -8.117 28.578 -6.727 1 29.61 24 ALA B N 1
ATOM 1464 C CA . ALA B 1 24 ? -7.621 27.297 -6.211 1 29.61 24 ALA B CA 1
ATOM 1465 C C . ALA B 1 24 ? -8.68 26.609 -5.355 1 29.61 24 ALA B C 1
ATOM 1467 O O . ALA B 1 24 ? -9 27.078 -4.258 1 29.61 24 ALA B O 1
ATOM 1468 N N . GLU B 1 25 ? -9.812 26.266 -5.906 1 31.39 25 GLU B N 1
ATOM 1469 C CA . GLU B 1 25 ? -10.547 25.297 -5.094 1 31.39 25 GLU B CA 1
ATOM 1470 C C . GLU B 1 25 ? -9.625 24.203 -4.566 1 31.39 25 GLU B C 1
ATOM 1472 O O . GLU B 1 25 ? -9.008 23.469 -5.348 1 31.39 25 GLU B O 1
ATOM 1477 N N . THR B 1 26 ? -8.758 24.5 -3.621 1 31.55 26 THR B N 1
ATOM 1478 C CA . THR B 1 26 ? -7.738 23.766 -2.871 1 31.55 26 THR B CA 1
ATOM 1479 C C . THR B 1 26 ? -8.242 22.375 -2.49 1 31.55 26 THR B C 1
ATOM 1481 O O . THR B 1 26 ? -8.758 22.172 -1.388 1 31.55 26 THR B O 1
ATOM 1484 N N . GLY B 1 27 ? -9.375 21.969 -3.01 1 30.53 27 GLY B N 1
ATOM 1485 C CA . GLY B 1 27 ? -9.656 20.641 -2.498 1 30.53 27 GLY B CA 1
ATOM 1486 C C . GLY B 1 27 ? -8.492 19.672 -2.66 1 30.53 27 GLY B C 1
ATOM 1487 O O . GLY B 1 27 ? -8.039 19.422 -3.779 1 30.53 27 GLY B O 1
ATOM 1488 N N . HIS B 1 28 ? -7.449 19.766 -1.774 1 32.31 28 HIS B N 1
ATOM 1489 C CA . HIS B 1 28 ? -6.289 18.891 -1.729 1 32.31 28 HIS B CA 1
ATOM 1490 C C . HIS B 1 28 ? -6.691 17.438 -1.915 1 32.31 28 HIS B C 1
ATOM 1492 O O . HIS B 1 28 ? -7.348 16.859 -1.05 1 32.31 28 HIS B O 1
ATOM 1498 N N . SER B 1 29 ? -7.223 17.062 -2.99 1 31.97 29 SER B N 1
ATOM 1499 C CA . SER B 1 29 ? -7.441 15.664 -3.342 1 31.97 29 SER B CA 1
ATOM 1500 C C . SER B 1 29 ? -6.195 14.828 -3.068 1 31.97 29 SER B C 1
ATOM 1502 O O . SER B 1 29 ? -5.133 15.078 -3.643 1 31.97 29 SER B O 1
ATOM 1504 N N . SER B 1 30 ? -5.93 14.492 -1.845 1 39.25 30 SER B N 1
ATOM 1505 C CA . SER B 1 30 ? -4.914 13.5 -1.499 1 39.25 30 SER B CA 1
ATOM 1506 C C . SER B 1 30 ? -4.977 12.297 -2.43 1 39.25 30 SER B C 1
ATOM 1508 O O . SER B 1 30 ? -5.918 11.5 -2.361 1 39.25 30 SER B O 1
ATOM 1510 N N . LEU B 1 31 ? -4.719 12.586 -3.699 1 38.06 31 LEU B N 1
ATOM 1511 C CA . LEU B 1 31 ? -4.855 11.625 -4.789 1 38.06 31 LEU B CA 1
ATOM 1512 C C . LEU B 1 31 ? -3.961 10.414 -4.562 1 38.06 31 LEU B C 1
ATOM 1514 O O . LEU B 1 31 ? -2.736 10.539 -4.488 1 38.06 31 LEU B O 1
ATOM 1518 N N . PHE B 1 32 ? -4.324 9.633 -3.688 1 45.03 32 PHE B N 1
ATOM 1519 C CA . PHE B 1 32 ? -3.729 8.305 -3.773 1 45.03 32 PHE B CA 1
ATOM 1520 C C . PHE B 1 32 ? -3.721 7.809 -5.215 1 45.03 32 PHE B C 1
ATOM 1522 O O . PHE B 1 32 ? -4.773 7.695 -5.844 1 45.03 32 PHE B O 1
ATOM 1529 N N . THR B 1 33 ? -2.795 8.375 -6.055 1 39.69 33 THR B N 1
ATOM 1530 C CA . THR B 1 33 ? -2.738 7.883 -7.426 1 39.69 33 THR B CA 1
ATOM 1531 C C . THR B 1 33 ? -2.174 6.469 -7.473 1 39.69 33 THR B C 1
ATOM 1533 O O . THR B 1 33 ? -1.037 6.234 -7.055 1 39.69 33 THR B O 1
ATOM 1536 N N . ILE B 1 34 ? -2.992 5.602 -7.25 1 41.94 34 ILE B N 1
ATOM 1537 C CA . ILE B 1 34 ? -2.512 4.273 -7.617 1 41.94 34 ILE B CA 1
ATOM 1538 C C . ILE B 1 34 ? -2.15 4.246 -9.102 1 41.94 34 ILE B C 1
ATOM 1540 O O . ILE B 1 34 ? -3.018 4.422 -9.961 1 41.94 34 ILE B O 1
ATOM 1544 N N . THR B 1 35 ? -1.005 4.785 -9.461 1 41.22 35 THR B N 1
ATOM 1545 C CA . THR B 1 35 ? -0.557 4.938 -10.844 1 41.22 35 THR B CA 1
ATOM 1546 C C . THR B 1 35 ? -0.483 3.58 -11.539 1 41.22 35 THR B C 1
ATOM 1548 O O . THR B 1 35 ? -0.505 2.537 -10.883 1 41.22 35 THR B O 1
ATOM 1551 N N . HIS B 1 36 ? 0.292 3.617 -12.742 1 39.12 36 HIS B N 1
ATOM 1552 C CA . HIS B 1 36 ? 0.416 2.84 -13.969 1 39.12 36 HIS B CA 1
ATOM 1553 C C . HIS B 1 36 ? 1.108 1.507 -13.711 1 39.12 36 HIS B C 1
ATOM 1555 O O . HIS B 1 36 ? 2.178 1.467 -13.094 1 39.12 36 HIS B O 1
ATOM 1561 N N . CYS B 1 37 ? 0.273 0.533 -13.648 1 41.91 37 CYS B N 1
ATOM 1562 C CA . CYS B 1 37 ? 0.818 -0.82 -13.648 1 41.91 37 CYS B CA 1
ATOM 1563 C C . CYS B 1 37 ? 1.562 -1.105 -14.953 1 41.91 37 CYS B C 1
ATOM 1565 O O . CYS B 1 37 ? 1.03 -0.874 -16.031 1 41.91 37 CYS B O 1
ATOM 1567 N N . ASP B 1 38 ? 2.818 -1.083 -14.969 1 43.66 38 ASP B N 1
ATOM 1568 C CA . ASP B 1 38 ? 3.523 -1.59 -16.141 1 43.66 38 ASP B CA 1
ATOM 1569 C C . ASP B 1 38 ? 3.354 -3.102 -16.281 1 43.66 38 ASP B C 1
ATOM 1571 O O . ASP B 1 38 ? 3.391 -3.824 -15.281 1 43.66 38 ASP B O 1
ATOM 1575 N N . VAL B 1 39 ? 2.809 -3.465 -17.453 1 43.06 39 VAL B N 1
ATOM 1576 C CA . VAL B 1 39 ? 2.742 -4.891 -17.766 1 43.06 39 VAL B CA 1
ATOM 1577 C C . VAL B 1 39 ? 4.148 -5.492 -17.734 1 43.06 39 VAL B C 1
ATOM 1579 O O . VAL B 1 39 ? 5.066 -4.961 -18.359 1 43.06 39 VAL B O 1
ATOM 1582 N N . PRO B 1 40 ? 4.379 -6.262 -16.734 1 41.84 40 PRO B N 1
ATOM 1583 C CA . PRO B 1 40 ? 5.68 -6.922 -16.859 1 41.84 40 PRO B CA 1
ATOM 1584 C C . PRO B 1 40 ? 5.91 -7.508 -18.25 1 41.84 40 PRO B C 1
ATOM 1586 O O . PRO B 1 40 ? 4.953 -7.859 -18.953 1 41.84 40 PRO B O 1
ATOM 1589 N N . ASN B 1 41 ? 6.906 -7.242 -18.953 1 35.78 41 ASN B N 1
ATOM 1590 C CA . ASN B 1 41 ? 7.266 -8.008 -20.141 1 35.78 41 ASN B CA 1
ATOM 1591 C C . ASN B 1 41 ? 6.926 -9.484 -19.969 1 35.78 41 ASN B C 1
ATOM 1593 O O . ASN B 1 41 ? 6.961 -10.016 -18.859 1 35.78 41 ASN B O 1
ATOM 1597 N N . HIS B 1 42 ? 6.184 -10.062 -20.922 1 37.03 42 HIS B N 1
ATOM 1598 C CA . HIS B 1 42 ? 5.957 -11.5 -21.047 1 37.03 42 HIS B CA 1
ATOM 1599 C C . HIS B 1 42 ? 7.199 -12.289 -20.641 1 37.03 42 HIS B C 1
ATOM 1601 O O . HIS B 1 42 ? 8.141 -12.422 -21.422 1 37.03 42 HIS B O 1
ATOM 1607 N N . MET B 1 43 ? 7.762 -12.094 -19.625 1 34.5 43 MET B N 1
ATOM 1608 C CA . MET B 1 43 ? 8.727 -13.156 -19.328 1 34.5 43 MET B CA 1
ATOM 1609 C C . MET B 1 43 ? 8.086 -14.531 -19.484 1 34.5 43 MET B C 1
ATOM 1611 O O . MET B 1 43 ? 7.195 -14.898 -18.719 1 34.5 43 MET B O 1
ATOM 1615 N N . THR B 1 44 ? 7.781 -14.914 -20.625 1 33.75 44 THR B N 1
ATOM 1616 C CA . THR B 1 44 ? 7.531 -16.312 -20.953 1 33.75 44 THR B CA 1
ATOM 1617 C C . THR B 1 44 ? 8.477 -17.219 -20.172 1 33.75 44 THR B C 1
ATOM 1619 O O . THR B 1 44 ? 9.641 -17.391 -20.562 1 33.75 44 THR B O 1
ATOM 1622 N N . THR B 1 45 ? 8.711 -16.984 -18.969 1 34.81 45 THR B N 1
ATOM 1623 C CA . THR B 1 45 ? 9.422 -18.141 -18.422 1 34.81 45 THR B CA 1
ATOM 1624 C C . THR B 1 45 ? 8.656 -19.422 -18.703 1 34.81 45 THR B C 1
ATOM 1626 O O . THR B 1 45 ? 7.5 -19.562 -18.312 1 34.81 45 THR B O 1
ATOM 1629 N N . LEU B 1 46 ? 8.93 -20.109 -19.781 1 32.25 46 LEU B N 1
ATOM 1630 C CA . LEU B 1 46 ? 8.578 -21.5 -20.016 1 32.25 46 LEU B CA 1
ATOM 1631 C C . LEU B 1 46 ? 8.625 -22.297 -18.703 1 32.25 46 LEU B C 1
ATOM 1633 O O . LEU B 1 46 ? 9.672 -22.375 -18.062 1 32.25 46 LEU B O 1
ATOM 1637 N N . ARG B 1 47 ? 7.602 -22.078 -17.922 1 35.47 47 ARG B N 1
ATOM 1638 C CA . ARG B 1 47 ? 7.504 -23.078 -16.875 1 35.47 47 ARG B CA 1
ATOM 1639 C C . ARG B 1 47 ? 7.793 -24.469 -17.422 1 35.47 47 ARG B C 1
ATOM 1641 O O . ARG B 1 47 ? 7.047 -24.984 -18.266 1 35.47 47 ARG B O 1
ATOM 1648 N N . SER B 1 48 ? 9.023 -24.797 -17.75 1 33.94 48 SER B N 1
ATOM 1649 C CA . SER B 1 48 ? 9.289 -26.219 -18.031 1 33.94 48 SER B CA 1
ATOM 1650 C C . SER B 1 48 ? 8.516 -27.109 -17.078 1 33.94 48 SER B C 1
ATOM 1652 O O . SER B 1 48 ? 8.453 -26.844 -15.875 1 33.94 48 SER B O 1
ATOM 1654 N N . THR B 1 49 ? 7.484 -27.766 -17.5 1 34.5 49 THR B N 1
ATOM 1655 C CA . THR B 1 49 ? 6.648 -28.812 -16.922 1 34.5 49 THR B CA 1
ATOM 1656 C C . THR B 1 49 ? 7.496 -29.828 -16.141 1 34.5 49 THR B C 1
ATOM 1658 O O . THR B 1 49 ? 7.059 -30.938 -15.883 1 34.5 49 THR B O 1
ATOM 1661 N N . TYR B 1 50 ? 8.852 -29.844 -16.203 1 34.12 50 TYR B N 1
ATOM 1662 C CA . TYR B 1 50 ? 9.344 -30.984 -15.43 1 34.12 50 TYR B CA 1
ATOM 1663 C C . TYR B 1 50 ? 8.82 -30.953 -14 1 34.12 50 TYR B C 1
ATOM 1665 O O . TYR B 1 50 ? 8.93 -29.922 -13.32 1 34.12 50 TYR B O 1
ATOM 1673 N N . SER B 1 51 ? 7.719 -31.578 -13.648 1 35.84 51 SER B N 1
ATOM 1674 C CA . SER B 1 51 ? 7.074 -31.906 -12.375 1 35.84 51 SER B CA 1
ATOM 1675 C C . SER B 1 51 ? 8.102 -32.062 -11.266 1 35.84 51 SER B C 1
ATOM 1677 O O . SER B 1 51 ? 7.84 -32.75 -10.258 1 35.84 51 SER B O 1
ATOM 1679 N N . THR B 1 52 ? 9.445 -32 -11.547 1 38.47 52 THR B N 1
ATOM 1680 C CA . THR B 1 52 ? 10.148 -32.219 -10.289 1 38.47 52 THR B CA 1
ATOM 1681 C C . THR B 1 52 ? 9.57 -31.359 -9.18 1 38.47 52 THR B C 1
ATOM 1683 O O . THR B 1 52 ? 9.172 -30.219 -9.422 1 38.47 52 THR B O 1
ATOM 1686 N N . TYR B 1 53 ? 8.977 -31.938 -8.102 1 37.31 53 TYR B N 1
ATOM 1687 C CA . TYR B 1 53 ? 8.547 -31.391 -6.82 1 37.31 53 TYR B CA 1
ATOM 1688 C C . TYR B 1 53 ? 9.406 -30.188 -6.426 1 37.31 53 TYR B C 1
ATOM 1690 O O . TYR B 1 53 ? 10.523 -30.359 -5.922 1 37.31 53 TYR B O 1
ATOM 1698 N N . GLN B 1 54 ? 9.859 -29.391 -7.238 1 41.69 54 GLN B N 1
ATOM 1699 C CA . GLN B 1 54 ? 10.602 -28.281 -6.645 1 41.69 54 GLN B CA 1
ATOM 1700 C C . GLN B 1 54 ? 9.695 -27.422 -5.766 1 41.69 54 GLN B C 1
ATOM 1702 O O . GLN B 1 54 ? 8.867 -26.656 -6.27 1 41.69 54 GLN B O 1
ATOM 1707 N N . LEU B 1 55 ? 9.25 -27.938 -4.602 1 46.62 55 LEU B N 1
ATOM 1708 C CA . LEU B 1 55 ? 8.398 -27.344 -3.576 1 46.62 55 LEU B CA 1
ATOM 1709 C C . LEU B 1 55 ? 8.805 -25.906 -3.299 1 46.62 55 LEU B C 1
ATOM 1711 O O . LEU B 1 55 ? 7.953 -25 -3.252 1 46.62 55 LEU B O 1
ATOM 1715 N N . GLU B 1 56 ? 10.008 -25.75 -2.615 1 52.19 56 GLU B N 1
ATOM 1716 C CA . GLU B 1 56 ? 10.438 -24.453 -2.109 1 52.19 56 GLU B CA 1
ATOM 1717 C C . GLU B 1 56 ? 11.242 -23.688 -3.158 1 52.19 56 GLU B C 1
ATOM 1719 O O . GLU B 1 56 ? 11.938 -24.281 -3.973 1 52.19 56 GLU B O 1
ATOM 1724 N N . PRO B 1 57 ? 10.797 -22.438 -3.457 1 56.03 57 PRO B N 1
ATOM 1725 C CA . PRO B 1 57 ? 11.602 -21.641 -4.383 1 56.03 57 PRO B CA 1
ATOM 1726 C C . PRO B 1 57 ? 13.102 -21.766 -4.125 1 56.03 57 PRO B C 1
ATOM 1728 O O . PRO B 1 57 ? 13.531 -21.844 -2.971 1 56.03 57 PRO B O 1
ATOM 1731 N N . ASP B 1 58 ? 13.938 -22.297 -5.012 1 61.03 58 ASP B N 1
ATOM 1732 C CA . ASP B 1 58 ? 15.391 -22.359 -4.898 1 61.03 58 ASP B CA 1
ATOM 1733 C C . ASP B 1 58 ? 15.969 -20.984 -4.57 1 61.03 58 ASP B C 1
ATOM 1735 O O . ASP B 1 58 ? 16.984 -20.875 -3.889 1 61.03 58 ASP B O 1
ATOM 1739 N N . VAL B 1 59 ? 15.258 -19.875 -4.973 1 68.5 59 VAL B N 1
ATOM 1740 C CA . VAL B 1 59 ? 15.836 -18.562 -4.688 1 68.5 59 VAL B CA 1
ATOM 1741 C C . VAL B 1 59 ? 14.828 -17.703 -3.938 1 68.5 59 VAL B C 1
ATOM 1743 O O . VAL B 1 59 ? 13.688 -17.547 -4.379 1 68.5 59 VAL B O 1
ATOM 1746 N N . LYS B 1 60 ? 15.25 -17.312 -2.738 1 86.38 60 LYS B N 1
ATOM 1747 C CA . LYS B 1 60 ? 14.469 -16.422 -1.877 1 86.38 60 LYS B CA 1
ATOM 1748 C C . LYS B 1 60 ? 14.555 -14.977 -2.359 1 86.38 60 LYS B C 1
ATOM 1750 O O . LYS B 1 60 ? 15.484 -14.609 -3.076 1 86.38 60 LYS B O 1
ATOM 1755 N N . PHE B 1 61 ? 13.562 -14.242 -2.102 1 94.88 61 PHE B N 1
ATOM 1756 C CA . PHE B 1 61 ? 13.562 -12.812 -2.412 1 94.88 61 PHE B CA 1
ATOM 1757 C C . PHE B 1 61 ? 14.828 -12.148 -1.873 1 94.88 61 PHE B C 1
ATOM 1759 O O . PHE B 1 61 ? 15.195 -12.352 -0.715 1 94.88 61 PHE B O 1
ATOM 1766 N N . PRO B 1 62 ? 15.57 -11.43 -2.67 1 96.88 62 PRO B N 1
ATOM 1767 C CA . PRO B 1 62 ? 16.828 -10.812 -2.227 1 96.88 62 PRO B CA 1
ATOM 1768 C C . PRO B 1 62 ? 16.594 -9.578 -1.352 1 96.88 62 PRO B C 1
ATOM 1770 O O . PRO B 1 62 ? 16.859 -8.453 -1.78 1 96.88 62 PRO B O 1
ATOM 1773 N N . LYS B 1 63 ? 16.266 -9.766 -0.154 1 97.25 63 LYS B N 1
ATOM 1774 C CA . LYS B 1 63 ? 15.852 -8.719 0.769 1 97.25 63 LYS B CA 1
ATOM 1775 C C . LYS B 1 63 ? 16.953 -7.68 0.966 1 97.25 63 LYS B C 1
ATOM 1777 O O . LYS B 1 63 ? 16.688 -6.477 0.967 1 97.25 63 LYS B O 1
ATOM 1782 N N . ALA B 1 64 ? 18.141 -8.141 1.149 1 97.44 64 ALA B N 1
ATOM 1783 C CA . ALA B 1 64 ? 19.25 -7.234 1.438 1 97.44 64 ALA B CA 1
ATOM 1784 C C . ALA B 1 64 ? 19.531 -6.309 0.256 1 97.44 64 ALA B C 1
ATOM 1786 O O . ALA B 1 64 ? 19.75 -5.105 0.437 1 97.44 64 ALA B O 1
ATOM 1787 N N . ILE B 1 65 ? 19.516 -6.844 -0.906 1 98.38 65 ILE B N 1
ATOM 1788 C CA . ILE B 1 65 ? 19.766 -6.055 -2.109 1 98.38 65 ILE B CA 1
ATOM 1789 C C . ILE B 1 65 ? 18.641 -5.027 -2.287 1 98.38 65 ILE B C 1
ATOM 1791 O O . ILE B 1 65 ? 18.906 -3.852 -2.539 1 98.38 65 ILE B O 1
ATOM 1795 N N . VAL B 1 66 ? 17.422 -5.469 -2.143 1 98.62 66 VAL B N 1
ATOM 1796 C CA . VAL B 1 66 ? 16.281 -4.578 -2.318 1 98.62 66 VAL B CA 1
ATOM 1797 C C . VAL B 1 66 ? 16.281 -3.504 -1.233 1 98.62 66 VAL B C 1
ATOM 1799 O O . VAL B 1 66 ? 15.977 -2.34 -1.499 1 98.62 66 VAL B O 1
ATOM 1802 N N . ALA B 1 67 ? 16.719 -3.898 -0.044 1 98.69 67 ALA B N 1
ATOM 1803 C CA . ALA B 1 67 ? 16.812 -2.92 1.036 1 98.69 67 ALA B CA 1
ATOM 1804 C C . ALA B 1 67 ? 17.812 -1.815 0.686 1 98.69 67 ALA B C 1
ATOM 1806 O O . ALA B 1 67 ? 17.547 -0.637 0.94 1 98.69 67 ALA B O 1
ATOM 1807 N N . ASN B 1 68 ? 18.875 -2.182 0.132 1 98.81 68 ASN B N 1
ATOM 1808 C CA . ASN B 1 68 ? 19.859 -1.191 -0.293 1 98.81 68 ASN B CA 1
ATOM 1809 C C . ASN B 1 68 ? 19.297 -0.296 -1.4 1 98.81 68 ASN B C 1
ATOM 1811 O O . ASN B 1 68 ? 19.547 0.912 -1.406 1 98.81 68 ASN B O 1
ATOM 1815 N N . ILE B 1 69 ? 18.594 -0.892 -2.305 1 98.88 69 ILE B N 1
ATOM 1816 C CA . ILE B 1 69 ? 17.984 -0.127 -3.387 1 98.88 69 ILE B CA 1
ATOM 1817 C C . ILE B 1 69 ? 17.016 0.901 -2.812 1 98.88 69 ILE B C 1
ATOM 1819 O O . ILE B 1 69 ? 17.062 2.082 -3.168 1 98.88 69 ILE B O 1
ATOM 1823 N N . VAL B 1 70 ? 16.156 0.488 -1.896 1 98.88 70 VAL B N 1
ATOM 1824 C CA . VAL B 1 70 ? 15.141 1.375 -1.335 1 98.88 70 VAL B CA 1
ATOM 1825 C C . VAL B 1 70 ? 15.812 2.527 -0.595 1 98.88 70 VAL B C 1
ATOM 1827 O O . VAL B 1 70 ? 15.461 3.693 -0.799 1 98.88 70 VAL B O 1
ATOM 1830 N N . LYS B 1 71 ? 16.797 2.219 0.159 1 98.75 71 LYS B N 1
ATOM 1831 C CA . LYS B 1 71 ? 17.516 3.234 0.919 1 98.75 71 LYS B CA 1
ATOM 1832 C C . LYS B 1 71 ? 18.172 4.25 -0.01 1 98.75 71 LYS B C 1
ATOM 1834 O O . LYS B 1 71 ? 18.078 5.461 0.21 1 98.75 71 LYS B O 1
ATOM 1839 N N . GLU B 1 72 ? 18.844 3.758 -1.005 1 98.81 72 GLU B N 1
ATOM 1840 C CA . GLU B 1 72 ? 19.547 4.629 -1.948 1 98.81 72 GLU B CA 1
ATOM 1841 C C . GLU B 1 72 ? 18.562 5.555 -2.664 1 98.81 72 GLU B C 1
ATOM 1843 O O . GLU B 1 72 ? 18.844 6.746 -2.828 1 98.81 72 GLU B O 1
ATOM 1848 N N . VAL B 1 73 ? 17.469 5.027 -3.1 1 98.88 73 VAL B N 1
ATOM 1849 C CA . VAL B 1 73 ? 16.484 5.809 -3.846 1 98.88 73 VAL B CA 1
ATOM 1850 C C . VAL B 1 73 ? 15.875 6.883 -2.943 1 98.88 73 VAL B C 1
ATOM 1852 O O . VAL B 1 73 ? 15.797 8.055 -3.326 1 98.88 73 VAL B O 1
ATOM 1855 N N . VAL B 1 74 ? 15.5 6.512 -1.729 1 98.81 74 VAL B N 1
ATOM 1856 C CA . VAL B 1 74 ? 14.859 7.438 -0.802 1 98.81 74 VAL B CA 1
ATOM 1857 C C . VAL B 1 74 ? 15.852 8.523 -0.389 1 98.81 74 VAL B C 1
ATOM 1859 O O . VAL B 1 74 ? 15.547 9.711 -0.478 1 98.81 74 VAL B O 1
ATOM 1862 N N . ASP B 1 75 ? 17.031 8.141 -0.028 1 98.56 75 ASP B N 1
ATOM 1863 C CA . ASP B 1 75 ? 18.031 9.109 0.395 1 98.56 75 ASP B CA 1
ATOM 1864 C C . ASP B 1 75 ? 18.422 10.039 -0.756 1 98.56 75 ASP B C 1
ATOM 1866 O O . ASP B 1 75 ? 18.594 11.242 -0.558 1 98.56 75 ASP B O 1
ATOM 1870 N N . GLY B 1 76 ? 18.531 9.469 -1.883 1 98.5 76 GLY B N 1
ATOM 1871 C CA . GLY B 1 76 ? 18.922 10.258 -3.045 1 98.5 76 GLY B CA 1
ATOM 1872 C C . GLY B 1 76 ? 17.922 11.344 -3.389 1 98.5 76 GLY B C 1
ATOM 1873 O O . GLY B 1 76 ? 18.297 12.438 -3.812 1 98.5 76 GLY B O 1
ATOM 1874 N N . LEU B 1 77 ? 16.656 11.078 -3.199 1 98.44 77 LEU B N 1
ATOM 1875 C CA . LEU B 1 77 ? 15.617 12.016 -3.58 1 98.44 77 LEU B CA 1
ATOM 1876 C C . LEU B 1 77 ? 15.352 13.016 -2.463 1 98.44 77 LEU B C 1
ATOM 1878 O O . LEU B 1 77 ? 15 14.172 -2.729 1 98.44 77 LEU B O 1
ATOM 1882 N N . LEU B 1 78 ? 15.578 12.633 -1.181 1 98.31 78 LEU B N 1
ATOM 1883 C CA . LEU B 1 78 ? 15 13.438 -0.108 1 98.31 78 LEU B CA 1
ATOM 1884 C C . LEU B 1 78 ? 16.094 14.094 0.722 1 98.31 78 LEU B C 1
ATOM 1886 O O . LEU B 1 78 ? 15.844 15.047 1.456 1 98.31 78 LEU B O 1
ATOM 1890 N N . HIS B 1 79 ? 17.328 13.547 0.691 1 96.56 79 HIS B N 1
ATOM 1891 C CA . HIS B 1 79 ? 18.406 14.109 1.515 1 96.56 79 HIS B CA 1
ATOM 1892 C C . HIS B 1 79 ? 18.609 15.586 1.205 1 96.56 79 HIS B C 1
ATOM 1894 O O . HIS B 1 79 ? 18.734 15.969 0.039 1 96.56 79 HIS B O 1
ATOM 1900 N N . GLY B 1 80 ? 18.547 16.453 2.227 1 95.81 80 GLY B N 1
ATOM 1901 C CA . GLY B 1 80 ? 18.812 17.875 2.082 1 95.81 80 GLY B CA 1
ATOM 1902 C C . GLY B 1 80 ? 17.609 18.656 1.579 1 95.81 80 GLY B C 1
ATOM 1903 O O . GLY B 1 80 ? 17.719 19.859 1.307 1 95.81 80 GLY B O 1
ATOM 1904 N N . ARG B 1 81 ? 16.5 17.922 1.436 1 97 81 ARG B N 1
ATOM 1905 C CA . ARG B 1 81 ? 15.312 18.594 0.92 1 97 81 ARG B CA 1
ATOM 1906 C C . ARG B 1 81 ? 14.391 19.016 2.057 1 97 81 ARG B C 1
ATOM 1908 O O . ARG B 1 81 ? 14.359 18.375 3.111 1 97 81 ARG B O 1
ATOM 1915 N N . GLU B 1 82 ? 13.727 20.125 1.769 1 96.69 82 GLU B N 1
ATOM 1916 C CA . GLU B 1 82 ? 12.695 20.578 2.691 1 96.69 82 GLU B CA 1
ATOM 1917 C C . GLU B 1 82 ? 11.297 20.25 2.16 1 96.69 82 GLU B C 1
ATOM 1919 O O . GLU B 1 82 ? 11.094 20.172 0.947 1 96.69 82 GLU B O 1
ATOM 1924 N N . TYR B 1 83 ? 10.461 20.234 3.137 1 95.25 83 TYR B N 1
ATOM 1925 C CA . TYR B 1 83 ? 9.086 19.938 2.742 1 95.25 83 TYR B CA 1
ATOM 1926 C C . TYR B 1 83 ? 8.516 21.062 1.879 1 95.25 83 TYR B C 1
ATOM 1928 O O . TYR B 1 83 ? 8.516 22.219 2.279 1 95.25 83 TYR B O 1
ATOM 1936 N N . GLU B 1 84 ? 8.133 20.688 0.833 1 95.19 84 GLU B N 1
ATOM 1937 C CA . GLU B 1 84 ? 7.328 21.469 -0.105 1 95.19 84 GLU B CA 1
ATOM 1938 C C . GLU B 1 84 ? 6.273 20.594 -0.787 1 95.19 84 GLU B C 1
ATOM 1940 O O . GLU B 1 84 ? 6.605 19.578 -1.391 1 95.19 84 GLU B O 1
ATOM 1945 N N . PRO B 1 85 ? 5.047 21 -0.684 1 92.75 85 PRO B N 1
ATOM 1946 C CA . PRO B 1 85 ? 3.961 20.125 -1.129 1 92.75 85 PRO B CA 1
ATOM 1947 C C . PRO B 1 85 ? 4.152 19.625 -2.561 1 92.75 85 PRO B C 1
ATOM 1949 O O . PRO B 1 85 ? 4.062 18.422 -2.816 1 92.75 85 PRO B O 1
ATOM 1952 N N . GLU B 1 86 ? 4.375 20.453 -3.482 1 94.69 86 GLU B N 1
ATOM 1953 C CA . GLU B 1 86 ? 4.504 20.031 -4.875 1 94.69 86 GLU B CA 1
ATOM 1954 C C . GLU B 1 86 ? 5.734 19.156 -5.082 1 94.69 86 GLU B C 1
ATOM 1956 O O . GLU B 1 86 ? 5.695 18.188 -5.848 1 94.69 86 GLU B O 1
ATOM 1961 N N . PHE B 1 87 ? 6.797 19.547 -4.383 1 96.81 87 PHE B N 1
ATOM 1962 C CA . PHE B 1 87 ? 7.977 18.688 -4.434 1 96.81 87 PHE B CA 1
ATOM 1963 C C . PHE B 1 87 ? 7.66 17.297 -3.9 1 96.81 87 PHE B C 1
ATOM 1965 O O . PHE B 1 87 ? 7.996 16.297 -4.531 1 96.81 87 PHE B O 1
ATOM 1972 N N . CYS B 1 88 ? 6.996 17.219 -2.797 1 95.56 88 CYS B N 1
ATOM 1973 C CA . CYS B 1 88 ? 6.715 15.93 -2.168 1 95.56 88 CYS B CA 1
ATOM 1974 C C . CYS B 1 88 ? 5.758 15.102 -3.02 1 95.56 88 CYS B C 1
ATOM 1976 O O . CYS B 1 88 ? 5.879 13.883 -3.09 1 95.56 88 CYS B O 1
ATOM 1978 N N . ARG B 1 89 ? 4.883 15.766 -3.641 1 94.88 89 ARG B N 1
ATOM 1979 C CA . ARG B 1 89 ? 3.977 15.086 -4.562 1 94.88 89 ARG B CA 1
ATOM 1980 C C . ARG B 1 89 ? 4.746 14.422 -5.699 1 94.88 89 ARG B C 1
ATOM 1982 O O . ARG B 1 89 ? 4.582 13.227 -5.957 1 94.88 89 ARG B O 1
ATOM 1989 N N . GLN B 1 90 ? 5.582 15.133 -6.277 1 97.56 90 GLN B N 1
ATOM 1990 C CA . GLN B 1 90 ? 6.359 14.633 -7.402 1 97.56 90 GLN B CA 1
ATOM 1991 C C . GLN B 1 90 ? 7.363 13.578 -6.949 1 97.56 90 GLN B C 1
ATOM 1993 O O . GLN B 1 90 ? 7.559 12.562 -7.629 1 97.56 90 GLN B O 1
ATOM 1998 N N . ALA B 1 91 ? 7.961 13.875 -5.816 1 98 91 ALA B N 1
ATOM 1999 C CA . ALA B 1 91 ? 8.969 12.953 -5.293 1 98 91 ALA B CA 1
ATOM 2000 C C . ALA B 1 91 ? 8.359 11.586 -4.988 1 98 91 ALA B C 1
ATOM 2002 O O . ALA B 1 91 ? 8.984 10.555 -5.223 1 98 91 ALA B O 1
ATOM 2003 N N . SER B 1 92 ? 7.152 11.57 -4.492 1 97.75 92 SER B N 1
ATOM 2004 C CA . SER B 1 92 ? 6.52 10.289 -4.191 1 97.75 92 SER B CA 1
ATOM 2005 C C . SER B 1 92 ? 6.301 9.469 -5.461 1 97.75 92 SER B C 1
ATOM 2007 O O . SER B 1 92 ? 6.523 8.258 -5.469 1 97.75 92 SER B O 1
ATOM 2009 N N . ARG B 1 93 ? 5.957 10.094 -6.465 1 97.88 93 ARG B N 1
ATOM 2010 C CA . ARG B 1 93 ? 5.754 9.43 -7.746 1 97.88 93 ARG B CA 1
ATOM 2011 C C . ARG B 1 93 ? 7.074 8.938 -8.32 1 97.88 93 ARG B C 1
ATOM 2013 O O . ARG B 1 93 ? 7.188 7.777 -8.734 1 97.88 93 ARG B O 1
ATOM 2020 N N . ARG B 1 94 ? 7.965 9.812 -8.336 1 98.44 94 ARG B N 1
ATOM 2021 C CA . ARG B 1 94 ? 9.281 9.461 -8.867 1 98.44 94 ARG B CA 1
ATOM 2022 C C . ARG B 1 94 ? 9.898 8.305 -8.078 1 98.44 94 ARG B C 1
ATOM 2024 O O . ARG B 1 94 ? 10.477 7.391 -8.664 1 98.44 94 ARG B O 1
ATOM 2031 N N . MET B 1 95 ? 9.781 8.359 -6.809 1 98.69 95 MET B N 1
ATOM 2032 C CA . MET B 1 95 ? 10.328 7.332 -5.926 1 98.69 95 MET B CA 1
ATOM 2033 C C . MET B 1 95 ? 9.812 5.949 -6.316 1 98.69 95 MET B C 1
ATOM 2035 O O . MET B 1 95 ? 10.602 5.012 -6.477 1 98.69 95 MET B O 1
ATOM 2039 N N . THR B 1 96 ? 8.57 5.816 -6.543 1 98.44 96 THR B N 1
ATOM 2040 C CA . THR B 1 96 ? 7.996 4.508 -6.828 1 98.44 96 THR B CA 1
ATOM 2041 C C . THR B 1 96 ? 8.328 4.07 -8.25 1 98.44 96 THR B C 1
ATOM 2043 O O . THR B 1 96 ? 8.531 2.881 -8.508 1 98.44 96 THR B O 1
ATOM 2046 N N . ASP B 1 97 ? 8.461 5.02 -9.117 1 98.44 97 ASP B N 1
ATOM 2047 C CA . ASP B 1 97 ? 8.891 4.711 -10.484 1 98.44 97 ASP B CA 1
ATOM 2048 C C . ASP B 1 97 ? 10.312 4.16 -10.5 1 98.44 97 ASP B C 1
ATOM 2050 O O . ASP B 1 97 ? 10.586 3.143 -11.133 1 98.44 97 ASP B O 1
ATOM 2054 N N . VAL B 1 98 ? 11.133 4.84 -9.812 1 98.81 98 VAL B N 1
ATOM 2055 C CA . VAL B 1 98 ? 12.539 4.449 -9.797 1 98.81 98 VAL B CA 1
ATOM 2056 C C . VAL B 1 98 ? 12.695 3.115 -9.07 1 98.81 98 VAL B C 1
ATOM 2058 O O . VAL B 1 98 ? 13.445 2.244 -9.516 1 98.81 98 VAL B O 1
ATOM 2061 N N . LEU B 1 99 ? 12.023 2.941 -7.965 1 98.81 99 LEU B N 1
ATOM 2062 C CA . LEU B 1 99 ? 12.07 1.672 -7.246 1 98.81 99 LEU B CA 1
ATOM 2063 C C . LEU B 1 99 ? 11.633 0.522 -8.148 1 98.81 99 LEU B C 1
ATOM 2065 O O . LEU B 1 99 ? 12.289 -0.516 -8.203 1 98.81 99 LEU B O 1
ATOM 2069 N N . LYS B 1 100 ? 10.555 0.723 -8.844 1 98.56 100 LYS B N 1
ATOM 2070 C CA . LYS B 1 100 ? 10.062 -0.297 -9.766 1 98.56 100 LYS B CA 1
ATOM 2071 C C . LYS B 1 100 ? 11.109 -0.631 -10.828 1 98.56 100 LYS B C 1
ATOM 2073 O O . LYS B 1 100 ? 11.375 -1.805 -11.094 1 98.56 100 LYS B O 1
ATOM 2078 N N . ALA B 1 101 ? 11.672 0.391 -11.367 1 98.56 101 ALA B N 1
ATOM 2079 C CA . ALA B 1 101 ? 12.656 0.196 -12.43 1 98.56 101 ALA B CA 1
ATOM 2080 C C . ALA B 1 101 ? 13.875 -0.552 -11.906 1 98.56 101 ALA B C 1
ATOM 2082 O O . ALA B 1 101 ? 14.383 -1.464 -12.57 1 98.56 101 ALA B O 1
ATOM 2083 N N . ARG B 1 102 ? 14.352 -0.182 -10.781 1 98.69 102 ARG B N 1
ATOM 2084 C CA . ARG B 1 102 ? 15.547 -0.795 -10.211 1 98.69 102 ARG B CA 1
ATOM 2085 C C . ARG B 1 102 ? 15.281 -2.246 -9.82 1 98.69 102 ARG B C 1
ATOM 2087 O O . ARG B 1 102 ? 16.125 -3.119 -10.047 1 98.69 102 ARG B O 1
ATOM 2094 N N . VAL B 1 103 ? 14.156 -2.531 -9.25 1 98.38 103 VAL B N 1
ATOM 2095 C CA . VAL B 1 103 ? 13.836 -3.898 -8.852 1 98.38 103 VAL B CA 1
ATOM 2096 C C . VAL B 1 103 ? 13.586 -4.75 -10.094 1 98.38 103 VAL B C 1
ATOM 2098 O O . VAL B 1 103 ? 13.961 -5.926 -10.133 1 98.38 103 VAL B O 1
ATOM 2101 N N . LYS B 1 104 ? 12.938 -4.148 -11.086 1 98 104 LYS B N 1
ATOM 2102 C CA . LYS B 1 104 ? 12.734 -4.844 -12.359 1 98 104 LYS B CA 1
ATOM 2103 C C . LYS B 1 104 ? 14.062 -5.289 -12.961 1 98 104 LYS B C 1
ATOM 2105 O O . LYS B 1 104 ? 14.164 -6.383 -13.523 1 98 104 LYS B O 1
ATOM 2110 N N . SER B 1 105 ? 15.055 -4.48 -12.828 1 97.94 105 SER B N 1
ATOM 2111 C CA . SER B 1 105 ? 16.359 -4.754 -13.414 1 97.94 105 SER B CA 1
ATOM 2112 C C . SER B 1 105 ? 17.031 -5.941 -12.734 1 97.94 105 SER B C 1
ATOM 2114 O O . SER B 1 105 ? 18 -6.504 -13.266 1 97.94 105 SER B O 1
ATOM 2116 N N . LEU B 1 106 ? 16.578 -6.363 -11.539 1 96.44 106 LEU B N 1
ATOM 2117 C CA . LEU B 1 106 ? 17.109 -7.547 -10.859 1 96.44 106 LEU B CA 1
ATOM 2118 C C . LEU B 1 106 ? 16.609 -8.82 -11.523 1 96.44 106 LEU B C 1
ATOM 2120 O O . LEU B 1 106 ? 17.125 -9.906 -11.266 1 96.44 106 LEU B O 1
ATOM 2124 N N . GLN B 1 107 ? 15.578 -8.742 -12.367 1 95 107 GLN B N 1
ATOM 2125 C CA . GLN B 1 107 ? 15 -9.852 -13.117 1 95 107 GLN B CA 1
ATOM 2126 C C . GLN B 1 107 ? 14.633 -11.008 -12.195 1 95 107 GLN B C 1
ATOM 2128 O O . GLN B 1 107 ? 15 -12.156 -12.445 1 95 107 GLN B O 1
ATOM 2133 N N . LEU B 1 108 ? 13.938 -10.656 -11.109 1 93.31 108 LEU B N 1
ATOM 2134 C CA . LEU B 1 108 ? 13.5 -11.672 -10.148 1 93.31 108 LEU B CA 1
ATOM 2135 C C . LEU B 1 108 ? 12.438 -12.578 -10.766 1 93.31 108 LEU B C 1
ATOM 2137 O O . LEU B 1 108 ? 11.344 -12.125 -11.094 1 93.31 108 LEU B O 1
ATOM 2141 N N . LYS B 1 109 ? 12.82 -13.797 -10.789 1 88.62 109 LYS B N 1
ATOM 2142 C CA . LYS B 1 109 ? 11.883 -14.773 -11.336 1 88.62 109 LYS B CA 1
ATOM 2143 C C . LYS B 1 109 ? 10.812 -15.141 -10.312 1 88.62 109 LYS B C 1
ATOM 2145 O O . LYS B 1 109 ? 11.094 -15.234 -9.117 1 88.62 109 LYS B O 1
ATOM 2150 N N . ARG B 1 110 ? 9.586 -15.25 -10.641 1 91.38 110 ARG B N 1
ATOM 2151 C CA . ARG B 1 110 ? 8.461 -15.766 -9.875 1 91.38 110 ARG B CA 1
ATOM 2152 C C . ARG B 1 110 ? 8.016 -14.766 -8.812 1 91.38 110 ARG B C 1
ATOM 2154 O O . ARG B 1 110 ? 7.555 -15.148 -7.734 1 91.38 110 ARG B O 1
ATOM 2161 N N . TYR B 1 111 ? 8.422 -13.586 -8.984 1 95.06 111 TYR B N 1
ATOM 2162 C CA . TYR B 1 111 ? 7.906 -12.578 -8.07 1 95.06 111 TYR B CA 1
ATOM 2163 C C . TYR B 1 111 ? 7.141 -11.492 -8.82 1 95.06 111 TYR B C 1
ATOM 2165 O O . TYR B 1 111 ? 7.625 -10.969 -9.82 1 95.06 111 TYR B O 1
ATOM 2173 N N . LYS B 1 112 ? 6 -11.195 -8.375 1 96.5 112 LYS B N 1
ATOM 2174 C CA . LYS B 1 112 ? 5.336 -9.93 -8.672 1 96.5 112 LYS B CA 1
ATOM 2175 C C . LYS B 1 112 ? 5.723 -8.859 -7.66 1 96.5 112 LYS B C 1
ATOM 2177 O O . LYS B 1 112 ? 5.957 -9.164 -6.488 1 96.5 112 LYS B O 1
ATOM 2182 N N . ILE B 1 113 ? 5.77 -7.621 -8.086 1 97.94 113 ILE B N 1
ATOM 2183 C CA . ILE B 1 113 ? 6.32 -6.559 -7.254 1 97.94 113 ILE B CA 1
ATOM 2184 C C . ILE B 1 113 ? 5.312 -5.418 -7.133 1 97.94 113 ILE B C 1
ATOM 2186 O O . ILE B 1 113 ? 4.676 -5.039 -8.117 1 97.94 113 ILE B O 1
ATOM 2190 N N . ILE B 1 114 ? 5.168 -4.871 -5.961 1 98.06 114 ILE B N 1
ATOM 2191 C CA . ILE B 1 114 ? 4.48 -3.607 -5.707 1 98.06 114 ILE B CA 1
ATOM 2192 C C . ILE B 1 114 ? 5.418 -2.652 -4.969 1 98.06 114 ILE B C 1
ATOM 2194 O O . ILE B 1 114 ? 6.027 -3.021 -3.961 1 98.06 114 ILE B O 1
ATOM 2198 N N . THR B 1 115 ? 5.582 -1.443 -5.461 1 98.38 115 THR B N 1
ATOM 2199 C CA . THR B 1 115 ? 6.348 -0.401 -4.781 1 98.38 115 THR B CA 1
ATOM 2200 C C . THR B 1 115 ? 5.422 0.712 -4.293 1 98.38 115 THR B C 1
ATOM 2202 O O . THR B 1 115 ? 4.477 1.093 -4.988 1 98.38 115 THR B O 1
ATOM 2205 N N . GLN B 1 116 ? 5.672 1.162 -3.111 1 97.88 116 GLN B N 1
ATOM 2206 C CA . GLN B 1 116 ? 4.871 2.217 -2.5 1 97.88 116 GLN B CA 1
ATOM 2207 C C . GLN B 1 116 ? 5.758 3.244 -1.798 1 97.88 116 GLN B C 1
ATOM 2209 O O . GLN B 1 116 ? 6.812 2.898 -1.268 1 97.88 116 GLN B O 1
ATOM 2214 N N . ALA B 1 117 ? 5.234 4.512 -1.759 1 97.75 117 ALA B N 1
ATOM 2215 C CA . ALA B 1 117 ? 5.898 5.57 -1.005 1 97.75 117 ALA B CA 1
ATOM 2216 C C . ALA B 1 117 ? 4.883 6.566 -0.446 1 97.75 117 ALA B C 1
ATOM 2218 O O . ALA B 1 117 ? 3.902 6.898 -1.114 1 97.75 117 ALA B O 1
ATOM 2219 N N . THR B 1 118 ? 5.113 6.996 0.744 1 95.81 118 THR B N 1
ATOM 2220 C CA . THR B 1 118 ? 4.344 8.047 1.395 1 95.81 118 THR B CA 1
ATOM 2221 C C . THR B 1 118 ? 5.266 9.109 1.99 1 95.81 118 THR B C 1
ATOM 2223 O O . THR B 1 118 ? 6.203 8.781 2.725 1 95.81 118 THR B O 1
ATOM 2226 N N . LEU B 1 119 ? 5 10.336 1.703 1 95.81 119 LEU B N 1
ATOM 2227 C CA . LEU B 1 119 ? 5.762 11.469 2.219 1 95.81 119 LEU B CA 1
ATOM 2228 C C . LEU B 1 119 ? 4.848 12.445 2.951 1 95.81 119 LEU B C 1
ATOM 2230 O O . LEU B 1 119 ? 3.725 12.703 2.514 1 95.81 119 LEU B O 1
ATOM 2234 N N . SER B 1 120 ? 5.367 13.078 3.951 1 93.62 120 SER B N 1
ATOM 2235 C CA . SER B 1 120 ? 4.645 14.109 4.695 1 93.62 120 SER B CA 1
ATOM 2236 C C . SER B 1 120 ? 5.602 15.039 5.422 1 93.62 120 SER B C 1
ATOM 2238 O O . SER B 1 120 ? 6.801 14.766 5.516 1 93.62 120 SER B O 1
ATOM 2240 N N . SER B 1 121 ? 4.98 16.125 5.895 1 92.56 121 SER B N 1
ATOM 2241 C CA . SER B 1 121 ? 5.758 17.031 6.73 1 92.56 121 SER B CA 1
ATOM 2242 C C . SER B 1 121 ? 5.988 16.438 8.117 1 92.56 121 SER B C 1
ATOM 2244 O O . SER B 1 121 ? 5.09 15.82 8.695 1 92.56 121 SER B O 1
ATOM 2246 N N . VAL B 1 122 ? 7.199 16.672 8.664 1 88.75 122 VAL B N 1
ATOM 2247 C CA . VAL B 1 122 ? 7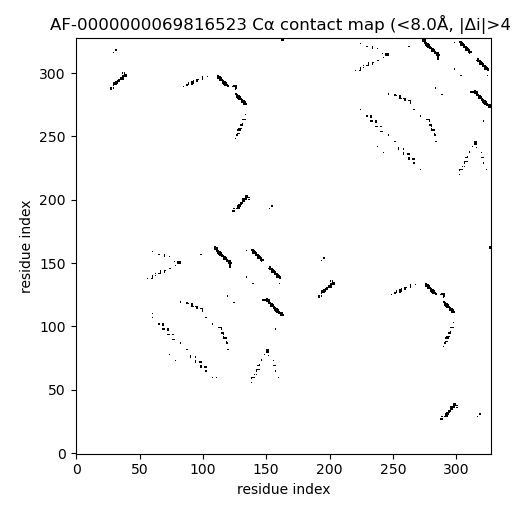.531 16.219 10.016 1 88.75 122 VAL B CA 1
ATOM 2248 C C . VAL B 1 122 ? 6.715 16.984 11.039 1 88.75 122 VAL B C 1
ATOM 2250 O O . VAL B 1 122 ? 6.348 16.453 12.086 1 88.75 122 VAL B O 1
ATOM 2253 N N . SER B 1 123 ? 6.449 18.188 10.891 1 80.75 123 SER B N 1
ATOM 2254 C CA . SER B 1 123 ? 5.836 19.094 11.859 1 80.75 123 SER B CA 1
ATOM 2255 C C . SER B 1 123 ? 4.383 18.719 12.125 1 80.75 123 SER B C 1
ATOM 2257 O O . SER B 1 123 ? 3.865 18.969 13.219 1 80.75 123 SER B O 1
ATOM 2259 N N . ASP B 1 124 ? 3.771 18.109 11.219 1 77.5 124 ASP B N 1
ATOM 2260 C CA . ASP B 1 124 ? 2.359 17.797 11.422 1 77.5 124 ASP B CA 1
ATOM 2261 C C . ASP B 1 124 ? 1.942 16.562 10.625 1 77.5 124 ASP B C 1
ATOM 2263 O O . ASP B 1 124 ? 1.106 16.656 9.727 1 77.5 124 ASP B O 1
ATOM 2267 N N . PRO B 1 125 ? 2.617 15.531 11.07 1 72.69 125 PRO B N 1
ATOM 2268 C CA . PRO B 1 125 ? 2.102 14.359 10.359 1 72.69 125 PRO B CA 1
ATOM 2269 C C . PRO B 1 125 ? 0.638 14.07 10.68 1 72.69 125 PRO B C 1
ATOM 2271 O O . PRO B 1 125 ? 0.253 14.055 11.852 1 72.69 125 PRO B O 1
ATOM 2274 N N . ASN B 1 126 ? -0.286 14.219 9.758 1 82.94 126 ASN B N 1
ATOM 2275 C CA . ASN B 1 126 ? -1.719 14.133 10.016 1 82.94 126 ASN B CA 1
ATOM 2276 C C . ASN B 1 126 ? -2.363 13.008 9.211 1 82.94 126 ASN B C 1
ATOM 2278 O O . ASN B 1 126 ? -3.453 13.172 8.664 1 82.94 126 ASN B O 1
ATOM 2282 N N . PHE B 1 127 ? -1.616 11.891 9.18 1 90 127 PHE B N 1
ATOM 2283 C CA . PHE B 1 127 ? -2.227 10.75 8.5 1 90 127 PHE B CA 1
ATOM 2284 C C . PHE B 1 127 ? -1.843 9.445 9.188 1 90 127 PHE B C 1
ATOM 2286 O O . PHE B 1 127 ? -0.838 9.383 9.898 1 90 127 PHE B O 1
ATOM 2293 N N . TYR B 1 128 ? -2.637 8.453 8.992 1 92 128 TYR B N 1
ATOM 2294 C CA . TYR B 1 128 ? -2.414 7.102 9.5 1 92 128 TYR B CA 1
ATOM 2295 C C . TYR B 1 128 ? -2.637 6.066 8.398 1 92 128 TYR B C 1
ATOM 2297 O O . TYR B 1 128 ? -3.623 6.141 7.664 1 92 128 TYR B O 1
ATOM 2305 N N . SER B 1 129 ? -1.655 5.238 8.281 1 93.38 129 SER B N 1
ATOM 2306 C CA . SER B 1 129 ? -1.743 4.199 7.258 1 93.38 129 SER B CA 1
ATOM 2307 C C . SER B 1 129 ? -1.529 2.814 7.855 1 93.38 129 SER B C 1
ATOM 2309 O O . SER B 1 129 ? -0.693 2.639 8.742 1 93.38 129 SER B O 1
ATOM 2311 N N . SER B 1 130 ? -2.314 1.894 7.395 1 95.62 130 SER B N 1
ATOM 2312 C CA . SER B 1 130 ? -2.201 0.501 7.82 1 95.62 130 SER B CA 1
ATOM 2313 C C . SER B 1 130 ? -2.309 -0.448 6.629 1 95.62 130 SER B C 1
ATOM 2315 O O . SER B 1 130 ? -2.84 -0.079 5.582 1 95.62 130 SER B O 1
ATOM 2317 N N . SER B 1 131 ? -1.79 -1.631 6.82 1 95.88 131 SER B N 1
ATOM 2318 C CA . SER B 1 131 ? -1.876 -2.682 5.812 1 95.88 131 SER B CA 1
ATOM 2319 C C . SER B 1 131 ? -1.944 -4.062 6.457 1 95.88 131 SER B C 1
ATOM 2321 O O . SER B 1 131 ? -1.416 -4.27 7.551 1 95.88 131 SER B O 1
ATOM 2323 N N . ARG B 1 132 ? -2.627 -4.914 5.797 1 96.56 132 ARG B N 1
ATOM 2324 C CA . ARG B 1 132 ? -2.662 -6.332 6.137 1 96.56 132 ARG B CA 1
ATOM 2325 C C . ARG B 1 132 ? -2.484 -7.199 4.898 1 96.56 132 ARG B C 1
ATOM 2327 O O . ARG B 1 132 ? -2.789 -6.77 3.783 1 96.56 132 ARG B O 1
ATOM 2334 N N . CYS B 1 133 ? -1.958 -8.422 5.176 1 95.88 133 CYS B N 1
ATOM 2335 C CA . CYS B 1 133 ? -1.705 -9.312 4.047 1 95.88 133 CYS B CA 1
ATOM 2336 C C . CYS B 1 133 ? -2.266 -10.703 4.32 1 95.88 133 CYS B C 1
ATOM 2338 O O . CYS B 1 133 ? -2.186 -11.203 5.441 1 95.88 133 CYS B O 1
ATOM 2340 N N . LEU B 1 134 ? -2.818 -11.289 3.275 1 95.62 134 LEU B N 1
ATOM 2341 C CA . LEU B 1 134 ? -3.162 -12.703 3.193 1 95.62 134 LEU B CA 1
ATOM 2342 C C . LEU B 1 134 ? -2.285 -13.414 2.172 1 95.62 134 LEU B C 1
ATOM 2344 O O . LEU B 1 134 ? -2.67 -13.562 1.01 1 95.62 134 LEU B O 1
ATOM 2348 N N . TRP B 1 135 ? -1.039 -13.773 2.508 1 93.31 135 TRP B N 1
ATOM 2349 C CA . TRP B 1 135 ? -0.043 -14.406 1.646 1 93.31 135 TRP B CA 1
ATOM 2350 C C . TRP B 1 135 ? 0.815 -15.383 2.436 1 93.31 135 TRP B C 1
ATOM 2352 O O . TRP B 1 135 ? 0.469 -15.758 3.559 1 93.31 135 TRP B O 1
ATOM 2362 N N . GLU B 1 136 ? 1.809 -16.031 1.848 1 89.62 136 GLU B N 1
ATOM 2363 C CA . GLU B 1 136 ? 2.717 -16.969 2.516 1 89.62 136 GLU B CA 1
ATOM 2364 C C . GLU B 1 136 ? 3.961 -16.25 3.027 1 89.62 136 GLU B C 1
ATOM 2366 O O . GLU B 1 136 ? 4.887 -15.977 2.262 1 89.62 136 GLU B O 1
ATOM 2371 N N . PRO B 1 137 ? 4.055 -16.062 4.34 1 89.19 137 PRO B N 1
ATOM 2372 C CA . PRO B 1 137 ? 5.125 -15.227 4.895 1 89.19 137 PRO B CA 1
ATOM 2373 C C . PRO B 1 137 ? 6.516 -15.805 4.629 1 89.19 137 PRO B C 1
ATOM 2375 O O . PRO B 1 137 ? 7.504 -15.062 4.645 1 89.19 137 PRO B O 1
ATOM 2378 N N . ALA B 1 138 ? 6.57 -17.062 4.406 1 88.25 138 ALA B N 1
ATOM 2379 C CA . ALA B 1 138 ? 7.871 -17.672 4.148 1 88.25 138 ALA B CA 1
ATOM 2380 C C . ALA B 1 138 ? 8.367 -17.344 2.742 1 88.25 138 ALA B C 1
ATOM 2382 O O . ALA B 1 138 ? 9.562 -17.438 2.459 1 88.25 138 ALA B O 1
ATOM 2383 N N . LEU B 1 139 ? 7.426 -16.984 1.818 1 91.25 139 LEU B N 1
ATOM 2384 C CA . LEU B 1 139 ? 7.766 -16.797 0.412 1 91.25 139 LEU B CA 1
ATOM 2385 C C . LEU B 1 139 ? 7.551 -15.344 -0.008 1 91.25 139 LEU B C 1
ATOM 2387 O O . LEU B 1 139 ? 8.25 -14.844 -0.891 1 91.25 139 LEU B O 1
ATOM 2391 N N . ASP B 1 140 ? 6.562 -14.734 0.551 1 93.75 140 ASP B N 1
ATOM 2392 C CA . ASP B 1 140 ? 6.242 -13.336 0.255 1 93.75 140 ASP B CA 1
ATOM 2393 C C . ASP B 1 140 ? 6.941 -12.391 1.229 1 93.75 140 ASP B C 1
ATOM 2395 O O . ASP B 1 140 ? 7.23 -12.766 2.367 1 93.75 140 ASP B O 1
ATOM 2399 N N . THR B 1 141 ? 7.297 -11.227 0.728 1 95.12 141 THR B N 1
ATOM 2400 C CA . THR B 1 141 ? 8.094 -10.344 1.57 1 95.12 141 THR B CA 1
ATOM 2401 C C . THR B 1 141 ? 7.754 -8.883 1.296 1 95.12 141 THR B C 1
ATOM 2403 O O . THR B 1 141 ? 7.285 -8.547 0.207 1 95.12 141 THR B O 1
ATOM 2406 N N . CYS B 1 142 ? 7.926 -8.117 2.344 1 96.5 142 CYS B N 1
ATOM 2407 C CA . CYS B 1 142 ? 7.902 -6.66 2.229 1 96.5 142 CYS B CA 1
ATOM 2408 C C . CYS B 1 142 ? 9.188 -6.051 2.779 1 96.5 142 CYS B C 1
ATOM 2410 O O . CYS B 1 142 ? 9.547 -6.285 3.936 1 96.5 142 CYS B O 1
ATOM 2412 N N . VAL B 1 143 ? 9.859 -5.293 1.971 1 97.81 143 VAL B N 1
ATOM 2413 C CA . VAL B 1 143 ? 11.023 -4.516 2.396 1 97.81 143 VAL B CA 1
ATOM 2414 C C . VAL B 1 143 ? 10.617 -3.057 2.602 1 97.81 143 VAL B C 1
ATOM 2416 O O . VAL B 1 143 ? 10.031 -2.438 1.712 1 97.81 143 VAL B O 1
ATOM 2419 N N . SER B 1 144 ? 11 -2.551 3.744 1 97.12 144 SER B N 1
ATOM 2420 C CA . SER B 1 144 ? 10.594 -1.191 4.082 1 97.12 144 SER B CA 1
ATOM 2421 C C . SER B 1 144 ? 11.789 -0.336 4.484 1 97.12 144 SER B C 1
ATOM 2423 O O . SER B 1 144 ? 12.781 -0.853 5 1 97.12 144 SER B O 1
ATOM 2425 N N . TYR B 1 145 ? 11.617 0.916 4.258 1 98.19 145 TYR B N 1
ATOM 2426 C CA . TYR B 1 145 ? 12.594 1.906 4.699 1 98.19 145 TYR B CA 1
ATOM 2427 C C . TYR B 1 145 ? 11.906 3.191 5.141 1 98.19 145 TYR B C 1
ATOM 2429 O O . TYR B 1 145 ? 11.047 3.721 4.426 1 98.19 145 TYR B O 1
ATOM 2437 N N . ASP B 1 146 ? 12.281 3.646 6.293 1 96.31 146 ASP B N 1
ATOM 2438 C CA . ASP B 1 146 ? 11.766 4.895 6.848 1 96.31 146 ASP B CA 1
ATOM 2439 C C . ASP B 1 146 ? 12.82 5.992 6.809 1 96.31 146 ASP B C 1
ATOM 2441 O O . ASP B 1 146 ? 13.977 5.766 7.18 1 96.31 146 ASP B O 1
ATOM 2445 N N . PHE B 1 147 ? 12.297 7.121 6.453 1 97.62 147 PHE B N 1
ATOM 2446 C CA . PHE B 1 147 ? 13.164 8.289 6.34 1 97.62 147 PHE B CA 1
ATOM 2447 C C . PHE B 1 147 ? 12.609 9.453 7.156 1 97.62 147 PHE B C 1
ATOM 2449 O O . PHE B 1 147 ? 11.391 9.625 7.254 1 97.62 147 PHE B O 1
ATOM 2456 N N . CYS B 1 148 ? 13.547 10.102 7.738 1 95.81 148 CYS B N 1
ATOM 2457 C CA . CYS B 1 148 ? 13.195 11.328 8.438 1 95.81 148 CYS B CA 1
ATOM 2458 C C . CYS B 1 148 ? 14.359 12.305 8.445 1 95.81 148 CYS B C 1
ATOM 2460 O O . CYS B 1 148 ? 15.477 11.953 8.828 1 95.81 148 CYS B O 1
ATOM 2462 N N . ASN B 1 149 ? 13.828 13.406 7.988 1 93.31 149 ASN B N 1
ATOM 2463 C CA . ASN B 1 149 ? 14.766 14.5 8.219 1 93.31 149 ASN B CA 1
ATOM 2464 C C . ASN B 1 149 ? 14.109 15.648 8.984 1 93.31 149 ASN B C 1
ATOM 2466 O O . ASN B 1 149 ? 13.055 15.477 9.594 1 93.31 149 ASN B O 1
ATOM 2470 N N . GLY B 1 150 ? 14.617 16.672 9.352 1 91.5 150 GLY B N 1
ATOM 2471 C CA . GLY B 1 150 ? 14.039 17.75 10.133 1 91.5 150 GLY B CA 1
ATOM 2472 C C . GLY B 1 150 ? 12.797 18.344 9.508 1 91.5 150 GLY B C 1
ATOM 2473 O O . GLY B 1 150 ? 12.047 19.062 10.164 1 91.5 150 GLY B O 1
ATOM 2474 N N . SER B 1 151 ? 12.445 17.953 8.281 1 94.56 151 SER B N 1
ATOM 2475 C CA . SER B 1 151 ? 11.367 18.594 7.539 1 94.56 151 SER B CA 1
ATOM 2476 C C . SER B 1 151 ? 10.406 17.562 6.957 1 94.56 151 SER B C 1
ATOM 2478 O O . SER B 1 151 ? 9.188 17.75 6.984 1 94.56 151 SER B O 1
ATOM 2480 N N . ILE B 1 152 ? 10.914 16.406 6.418 1 95.94 152 ILE B N 1
ATOM 2481 C CA . ILE B 1 152 ? 10.125 15.406 5.711 1 95.94 152 ILE B CA 1
ATOM 2482 C C . ILE B 1 152 ? 10.211 14.07 6.445 1 95.94 152 ILE B C 1
ATOM 2484 O O . ILE B 1 152 ? 11.289 13.664 6.898 1 95.94 152 ILE B O 1
ATOM 2488 N N . VAL B 1 153 ? 9.109 13.438 6.574 1 95.44 153 VAL B N 1
ATOM 2489 C CA . VAL B 1 153 ? 9.055 12.023 6.934 1 95.44 153 VAL B CA 1
ATOM 2490 C C . VAL B 1 153 ? 8.555 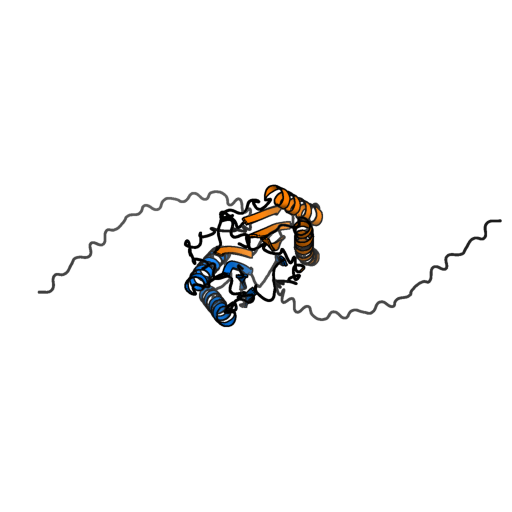11.211 5.742 1 95.44 153 VAL B C 1
ATOM 2492 O O . VAL B 1 153 ? 7.668 11.648 5.008 1 95.44 153 VAL B O 1
ATOM 2495 N N . ALA B 1 154 ? 9.188 10.078 5.48 1 96.12 154 ALA B N 1
ATOM 2496 C CA . ALA B 1 154 ? 8.805 9.25 4.34 1 96.12 154 ALA B CA 1
ATOM 2497 C C . ALA B 1 154 ? 8.93 7.766 4.676 1 96.12 154 ALA B C 1
ATOM 2499 O O . ALA B 1 154 ? 9.766 7.375 5.492 1 96.12 154 ALA B O 1
ATOM 2500 N N . THR B 1 155 ? 8.062 7.016 4.129 1 96.25 155 THR B N 1
ATOM 2501 C CA . THR B 1 155 ? 8.141 5.562 4.152 1 96.25 155 THR B CA 1
ATOM 2502 C C . THR B 1 155 ? 8.055 4.988 2.742 1 96.25 155 THR B C 1
ATOM 2504 O O . THR B 1 155 ? 7.258 5.453 1.924 1 96.25 155 THR B O 1
ATOM 2507 N N . ALA B 1 156 ? 8.891 4.09 2.455 1 98.12 156 ALA B N 1
ATOM 2508 C CA . ALA B 1 156 ? 8.867 3.361 1.188 1 98.12 156 ALA B CA 1
ATOM 2509 C C . ALA B 1 156 ? 8.812 1.854 1.421 1 98.12 156 ALA B C 1
ATOM 2511 O O . ALA B 1 156 ? 9.461 1.34 2.338 1 98.12 156 ALA B O 1
ATOM 2512 N N . ASN B 1 157 ? 8.055 1.199 0.564 1 97.69 157 ASN B N 1
ATOM 2513 C CA . ASN B 1 157 ? 7.883 -0.246 0.659 1 97.69 157 ASN B CA 1
ATOM 2514 C C . ASN B 1 157 ? 8.031 -0.919 -0.703 1 97.69 157 ASN B C 1
ATOM 2516 O O . ASN B 1 157 ? 7.562 -0.391 -1.713 1 97.69 157 ASN B O 1
ATOM 2520 N N . VAL B 1 158 ? 8.625 -2.074 -0.667 1 98.38 158 VAL B N 1
ATOM 2521 C CA . VAL B 1 158 ? 8.633 -2.969 -1.82 1 98.38 158 VAL B CA 1
ATOM 2522 C C . VAL B 1 158 ? 8.094 -4.34 -1.415 1 98.38 158 VAL B C 1
ATOM 2524 O O . VAL B 1 158 ? 8.688 -5.023 -0.575 1 98.38 158 VAL B O 1
ATOM 2527 N N . PHE B 1 159 ? 7.02 -4.691 -2.037 1 97.75 159 PHE B N 1
ATOM 2528 C CA . PHE B 1 159 ? 6.457 -6.02 -1.836 1 97.75 159 PHE B CA 1
ATOM 2529 C C . PHE B 1 159 ? 6.961 -6.988 -2.898 1 97.75 159 PHE B C 1
ATOM 2531 O O . PHE B 1 159 ? 6.934 -6.68 -4.09 1 97.75 159 PHE B O 1
ATOM 2538 N N . GLY B 1 160 ? 7.438 -8.086 -2.486 1 97.31 160 GLY B N 1
ATOM 2539 C CA . GLY B 1 160 ? 7.695 -9.234 -3.342 1 97.31 160 GLY B CA 1
ATOM 2540 C C . GLY B 1 160 ? 6.742 -10.383 -3.098 1 97.31 160 GLY B C 1
ATOM 2541 O O . GLY B 1 160 ? 6.801 -11.039 -2.053 1 97.31 160 GLY B O 1
ATOM 2542 N N . ILE B 1 161 ? 5.898 -10.617 -4.062 1 96.38 161 ILE B N 1
ATOM 2543 C CA . ILE B 1 161 ? 4.863 -11.633 -3.924 1 96.38 161 ILE B CA 1
ATOM 2544 C C . ILE B 1 161 ? 5.219 -12.852 -4.781 1 96.38 161 ILE B C 1
ATOM 2546 O O . ILE B 1 161 ? 5.18 -12.781 -6.012 1 96.38 161 ILE B O 1
ATOM 2550 N N . TYR B 1 162 ? 5.473 -13.945 -4.113 1 94.69 162 TYR B N 1
ATOM 2551 C CA . TYR B 1 162 ? 5.98 -15.141 -4.785 1 94.69 162 TYR B CA 1
ATOM 2552 C C . TYR B 1 162 ? 4.887 -15.812 -5.602 1 94.69 162 TYR B C 1
ATOM 2554 O O . TYR B 1 162 ? 3.746 -15.93 -5.148 1 94.69 162 TYR B O 1
ATOM 2562 N N . GLN B 1 163 ? 5.309 -16.188 -6.816 1 88.62 163 GLN B N 1
ATOM 2563 C CA . GLN B 1 163 ? 4.426 -16.922 -7.711 1 88.62 163 GLN B CA 1
ATOM 2564 C C . GLN B 1 163 ? 4.832 -18.391 -7.793 1 88.62 163 GLN B C 1
ATOM 2566 O O . GLN B 1 163 ? 6.004 -18.703 -8.023 1 88.62 163 GLN B O 1
ATOM 2571 N N . SER B 1 164 ? 4.012 -19.234 -7.43 1 76.5 164 SER B N 1
ATOM 2572 C CA . SER B 1 164 ? 4.316 -20.672 -7.5 1 76.5 164 SER B CA 1
ATOM 2573 C C . SER B 1 164 ? 4.348 -21.156 -8.945 1 76.5 164 SER B C 1
ATOM 2575 O O . SER B 1 164 ? 3.658 -20.609 -9.805 1 76.5 164 SER B O 1
#

Nearest PDB structures (foldseek):
  8glv-assembly1_AS  TM=9.043E-01  e=1.760E-10  Chlamydomonas reinhardtii
  8j07-assembly1_r7  TM=9.022E-01  e=5.294E-10  Homo sapiens
  8glv-assembly1_Lr  TM=9.093E-01  e=1.933E-09  Chlamydomonas reinhardtii
  8bwy-assembly1_N  TM=8.828E-01  e=2.201E-09  Chlamydomonas reinhardtii
  8rgi-assembly1_B  TM=8.613E-01  e=5.108E-09  Homo sapiens

Organism: Echinococcus multilocularis (NCBI:txid6211)